Protein AF-A0A7C2VDH2-F1 (afdb_monomer_lite)

Structure (mmCIF, N/CA/C/O backbone):
data_AF-A0A7C2VDH2-F1
#
_entry.id   AF-A0A7C2VDH2-F1
#
loop_
_atom_site.group_PDB
_atom_site.id
_atom_site.type_symbol
_atom_site.label_atom_id
_atom_site.label_alt_id
_atom_site.label_comp_id
_atom_site.label_asym_id
_atom_site.label_entity_id
_atom_site.label_seq_id
_atom_site.pdbx_PDB_ins_code
_atom_site.Cartn_x
_atom_site.Cartn_y
_atom_site.Cartn_z
_atom_site.occupancy
_atom_site.B_iso_or_equiv
_atom_site.auth_seq_id
_atom_site.auth_comp_id
_atom_site.auth_asym_id
_atom_site.auth_atom_id
_atom_site.pdbx_PDB_model_num
ATOM 1 N N . MET A 1 1 ? 31.578 -11.186 13.735 1.00 40.81 1 MET A N 1
ATOM 2 C CA . MET A 1 1 ? 31.094 -11.557 12.375 1.00 40.81 1 MET A CA 1
ATOM 3 C C . MET A 1 1 ? 29.654 -11.123 12.016 1.00 40.81 1 MET A C 1
ATOM 5 O O . MET A 1 1 ? 29.233 -11.381 10.894 1.00 40.81 1 MET A O 1
ATOM 9 N N . LYS A 1 2 ? 28.885 -10.433 12.883 1.00 37.22 2 LYS A N 1
ATOM 10 C CA . LYS A 1 2 ? 27.532 -9.929 12.535 1.00 37.22 2 LYS A CA 1
ATOM 11 C C . LYS A 1 2 ? 27.535 -8.576 11.788 1.00 37.22 2 LYS A C 1
ATOM 13 O O . LYS A 1 2 ? 26.629 -8.338 11.002 1.00 37.22 2 LYS A O 1
ATOM 18 N N . GLY A 1 3 ? 28.571 -7.743 11.950 1.00 25.66 3 GLY A N 1
ATOM 19 C CA . GLY A 1 3 ? 28.670 -6.417 11.308 1.00 25.66 3 GLY A CA 1
ATOM 20 C C . GLY A 1 3 ? 28.946 -6.435 9.796 1.00 25.66 3 GLY A C 1
ATOM 21 O O . GLY A 1 3 ? 28.353 -5.658 9.054 1.00 25.66 3 GLY A O 1
ATOM 22 N N . ALA A 1 4 ? 29.755 -7.382 9.308 1.00 29.22 4 ALA A N 1
ATOM 23 C CA . ALA A 1 4 ? 30.114 -7.474 7.887 1.00 29.22 4 ALA A CA 1
ATOM 24 C C . ALA A 1 4 ? 28.916 -7.827 6.980 1.00 29.22 4 ALA A C 1
ATOM 26 O O . ALA A 1 4 ? 28.795 -7.318 5.869 1.00 29.22 4 ALA A O 1
ATOM 27 N N . ARG A 1 5 ? 27.966 -8.640 7.471 1.00 34.81 5 ARG A N 1
ATOM 28 C CA . ARG A 1 5 ? 26.739 -8.976 6.722 1.00 34.81 5 ARG A CA 1
ATOM 29 C C . ARG A 1 5 ? 25.775 -7.791 6.610 1.00 34.81 5 ARG A C 1
ATOM 31 O O . ARG A 1 5 ? 25.019 -7.728 5.644 1.00 34.81 5 ARG A O 1
ATOM 38 N N . THR A 1 6 ? 25.797 -6.859 7.561 1.00 34.84 6 THR A N 1
ATOM 39 C CA . THR A 1 6 ? 24.963 -5.646 7.539 1.00 34.84 6 THR A CA 1
ATOM 40 C C . THR A 1 6 ? 25.520 -4.610 6.560 1.00 34.84 6 THR A C 1
ATOM 42 O O . THR A 1 6 ? 24.760 -4.057 5.771 1.00 34.84 6 THR A O 1
ATOM 45 N N . LEU A 1 7 ? 26.844 -4.438 6.514 1.00 28.61 7 LEU A N 1
ATOM 46 C CA . LEU A 1 7 ? 27.528 -3.561 5.552 1.00 28.61 7 LEU A CA 1
ATOM 47 C C . LEU A 1 7 ? 27.356 -4.025 4.098 1.00 28.61 7 LEU A C 1
ATOM 49 O O . LEU A 1 7 ? 27.021 -3.222 3.231 1.00 28.61 7 LEU A O 1
ATOM 53 N N . ILE A 1 8 ? 27.459 -5.333 3.836 1.00 38.06 8 ILE A N 1
ATOM 54 C CA . ILE A 1 8 ? 27.172 -5.900 2.506 1.00 38.06 8 ILE A CA 1
ATOM 55 C C . ILE A 1 8 ? 25.693 -5.699 2.134 1.00 38.06 8 ILE A C 1
ATOM 57 O O . ILE A 1 8 ? 25.366 -5.486 0.967 1.00 38.06 8 ILE A O 1
ATOM 61 N N . ARG A 1 9 ? 24.777 -5.726 3.114 1.00 41.66 9 ARG A N 1
ATOM 62 C CA . ARG A 1 9 ? 23.346 -5.506 2.866 1.00 41.66 9 ARG A CA 1
ATOM 63 C C . ARG A 1 9 ? 23.028 -4.087 2.412 1.00 41.66 9 ARG A C 1
ATOM 65 O O . ARG A 1 9 ? 22.253 -3.940 1.468 1.00 41.66 9 ARG A O 1
ATOM 72 N N . ILE A 1 10 ? 23.669 -3.108 3.042 1.00 39.84 10 ILE A N 1
ATOM 73 C CA . ILE A 1 10 ? 23.561 -1.681 2.722 1.00 39.84 10 ILE A CA 1
ATOM 74 C C . ILE A 1 10 ? 24.237 -1.387 1.373 1.00 39.84 10 ILE A C 1
ATOM 76 O O . ILE A 1 10 ? 23.631 -0.758 0.512 1.00 39.84 10 ILE A O 1
ATOM 80 N N . GLY A 1 11 ? 25.426 -1.946 1.121 1.00 30.02 11 GLY A N 1
ATOM 81 C CA . GLY A 1 11 ? 26.150 -1.754 -0.142 1.00 30.02 11 GLY A CA 1
ATOM 82 C C . GLY A 1 11 ? 25.390 -2.252 -1.377 1.00 30.02 11 GLY A C 1
ATOM 83 O O . GLY A 1 11 ? 25.312 -1.546 -2.377 1.00 30.02 11 GLY A O 1
ATOM 84 N N . THR A 1 12 ? 24.748 -3.429 -1.319 1.00 45.88 12 THR A N 1
ATOM 85 C CA . THR A 1 12 ? 23.948 -3.912 -2.467 1.00 45.88 12 THR A CA 1
ATOM 86 C C . THR A 1 12 ? 22.695 -3.062 -2.695 1.00 45.88 12 THR A C 1
ATOM 88 O O . THR A 1 12 ? 22.267 -2.896 -3.829 1.00 45.88 12 THR A O 1
ATOM 91 N N . PHE A 1 13 ? 22.097 -2.527 -1.629 1.00 45.44 13 PHE A N 1
ATOM 92 C CA . PHE A 1 13 ? 20.911 -1.672 -1.707 1.00 45.44 13 PHE A CA 1
ATOM 93 C C . PHE A 1 13 ? 21.232 -0.319 -2.359 1.00 45.44 13 PHE A C 1
ATOM 95 O O . PHE A 1 13 ? 20.495 0.134 -3.234 1.00 45.44 13 PHE A O 1
ATOM 102 N N . ILE A 1 14 ? 22.395 0.252 -2.025 1.00 46.19 14 ILE A N 1
ATOM 103 C CA . ILE A 1 14 ? 22.941 1.460 -2.656 1.00 46.19 14 ILE A CA 1
ATOM 104 C C . ILE A 1 14 ? 23.141 1.244 -4.162 1.00 46.19 14 ILE A C 1
ATOM 106 O O . ILE A 1 14 ? 22.742 2.091 -4.951 1.00 46.19 14 ILE A O 1
ATOM 110 N N . VAL A 1 15 ? 23.663 0.089 -4.588 1.00 45.59 15 VAL A N 1
ATOM 111 C CA . VAL A 1 15 ? 23.858 -0.215 -6.020 1.00 45.59 15 VAL A CA 1
ATOM 112 C C . VAL A 1 15 ? 22.532 -0.306 -6.784 1.00 45.59 15 VAL A C 1
ATOM 114 O O . VAL A 1 15 ? 22.445 0.178 -7.909 1.00 45.59 15 VAL A O 1
ATOM 117 N N . VAL A 1 16 ? 21.479 -0.872 -6.186 1.00 51.34 16 VAL A N 1
ATOM 118 C CA . VAL A 1 16 ? 20.154 -0.955 -6.832 1.00 51.34 16 VAL A CA 1
ATOM 119 C C . VAL A 1 16 ? 19.516 0.423 -6.957 1.00 51.34 16 VAL A C 1
ATOM 121 O O . VAL A 1 16 ? 19.015 0.770 -8.024 1.00 51.34 16 VAL A O 1
ATOM 124 N N . ILE A 1 17 ? 19.582 1.234 -5.901 1.00 50.16 17 ILE A N 1
ATOM 125 C CA . ILE A 1 17 ? 19.050 2.599 -5.915 1.00 50.16 17 ILE A CA 1
ATOM 126 C C . ILE A 1 17 ? 19.824 3.467 -6.909 1.00 50.16 17 ILE A C 1
ATOM 128 O O . ILE A 1 17 ? 19.206 4.138 -7.729 1.00 50.16 17 ILE A O 1
ATOM 132 N N . LEU A 1 18 ? 21.157 3.410 -6.908 1.00 44.38 18 LEU A N 1
ATOM 133 C CA . LEU A 1 18 ? 21.987 4.151 -7.859 1.00 44.38 18 LEU A CA 1
ATOM 134 C C . LEU A 1 18 ? 21.793 3.668 -9.299 1.00 44.38 18 LEU A C 1
ATOM 136 O O . LEU A 1 18 ? 21.784 4.493 -10.209 1.00 44.38 18 LEU A O 1
ATOM 140 N N . GLY A 1 19 ? 21.580 2.369 -9.519 1.00 48.38 19 GLY A N 1
ATOM 141 C CA . GLY A 1 19 ? 21.267 1.811 -10.836 1.00 48.38 19 GLY A CA 1
ATOM 142 C C . GLY A 1 19 ? 19.916 2.292 -11.367 1.00 48.38 19 GLY A C 1
ATOM 143 O O . GLY A 1 19 ? 19.814 2.693 -12.524 1.00 48.38 19 GLY A O 1
ATOM 144 N N . VAL A 1 20 ? 18.894 2.341 -10.509 1.00 52.81 20 VAL A N 1
ATOM 145 C CA . VAL A 1 20 ? 17.569 2.878 -10.856 1.00 52.81 20 VAL A CA 1
ATOM 146 C C . VAL A 1 20 ? 17.626 4.396 -11.064 1.00 52.81 20 VAL A C 1
ATOM 148 O O . VAL A 1 20 ? 17.042 4.893 -12.021 1.00 52.81 20 VAL A O 1
ATOM 151 N N . ILE A 1 21 ? 18.375 5.140 -10.244 1.00 53.84 21 ILE A N 1
ATOM 152 C CA . ILE A 1 21 ? 18.578 6.591 -10.410 1.00 53.84 21 ILE A CA 1
ATOM 153 C C . ILE A 1 21 ? 19.336 6.896 -11.705 1.00 53.84 21 ILE A C 1
ATOM 155 O O . ILE A 1 21 ? 18.939 7.799 -12.436 1.00 53.84 21 ILE A O 1
ATOM 159 N N . SER A 1 22 ? 20.378 6.126 -12.021 1.00 50.66 22 SER A N 1
ATOM 160 C CA . SER A 1 22 ? 21.142 6.279 -13.264 1.00 50.66 22 SER A CA 1
ATOM 161 C C . SER A 1 22 ? 20.275 5.959 -14.480 1.00 50.66 22 SER A C 1
ATOM 163 O O . SER A 1 22 ? 20.288 6.710 -15.450 1.00 50.66 22 SER A O 1
ATOM 165 N N . LEU A 1 23 ? 19.440 4.916 -14.403 1.00 50.31 23 LEU A N 1
ATOM 166 C CA . LEU A 1 23 ? 18.460 4.591 -15.440 1.00 50.31 23 LEU A CA 1
ATOM 167 C C . LEU A 1 23 ? 17.416 5.709 -15.609 1.00 50.31 23 LEU A C 1
ATOM 169 O O . LEU A 1 23 ? 17.101 6.082 -16.736 1.00 50.31 23 LEU A O 1
ATOM 173 N N . ILE A 1 24 ? 16.900 6.280 -14.516 1.00 52.81 24 ILE A N 1
ATOM 174 C CA . ILE A 1 24 ? 15.928 7.385 -14.556 1.00 52.81 24 ILE A CA 1
ATOM 175 C C . ILE A 1 24 ? 16.559 8.652 -15.145 1.00 52.81 24 ILE A C 1
ATOM 177 O O . ILE A 1 24 ? 15.976 9.242 -16.055 1.00 52.81 24 ILE A O 1
ATOM 181 N N . GLY A 1 25 ? 17.742 9.056 -14.672 1.00 46.97 25 GLY A N 1
ATOM 182 C CA . GLY A 1 25 ? 18.451 10.240 -15.169 1.00 46.97 25 GLY A CA 1
ATOM 183 C C . GLY A 1 25 ? 18.818 10.114 -16.648 1.00 46.97 25 GLY A C 1
ATOM 184 O O . GLY A 1 25 ? 18.659 11.051 -17.428 1.00 46.97 25 GLY A O 1
ATOM 185 N N . TRP A 1 26 ? 19.199 8.914 -17.073 1.00 52.69 26 TRP A N 1
ATOM 186 C CA . TRP A 1 26 ? 19.561 8.648 -18.456 1.00 52.69 26 TRP A CA 1
ATOM 187 C C . TRP A 1 26 ? 18.338 8.541 -19.391 1.00 52.69 26 TRP A C 1
ATOM 189 O O . TRP A 1 26 ? 18.346 9.084 -20.498 1.00 52.69 26 TRP A O 1
ATOM 199 N N . LEU A 1 27 ? 17.220 7.964 -18.930 1.00 51.75 27 LEU A N 1
ATOM 200 C CA . LEU A 1 27 ? 15.943 8.003 -19.659 1.00 51.75 27 LEU A CA 1
ATOM 201 C C . LEU A 1 27 ? 15.375 9.430 -19.768 1.00 51.75 27 LEU A C 1
ATOM 203 O O . LEU A 1 27 ? 14.724 9.748 -20.766 1.00 51.75 27 LEU A O 1
ATOM 207 N N . GLN A 1 28 ? 15.618 10.296 -18.776 1.00 51.62 28 GLN A N 1
ATOM 208 C CA . GLN A 1 28 ? 15.295 11.727 -18.856 1.00 51.62 28 GLN A CA 1
ATOM 209 C C . GLN A 1 28 ? 16.125 12.428 -19.940 1.00 51.62 28 GLN A C 1
ATOM 211 O O . GLN A 1 28 ? 15.572 13.203 -20.719 1.00 51.62 28 GLN A O 1
ATOM 216 N N . GLN A 1 29 ? 17.413 12.101 -20.050 1.00 48.41 29 GLN A N 1
ATOM 217 C CA . GLN A 1 29 ? 18.312 12.658 -21.062 1.00 48.41 29 GLN A CA 1
ATOM 218 C C . GLN A 1 29 ? 17.965 12.187 -22.488 1.00 48.41 29 GLN A C 1
ATOM 220 O O . GLN A 1 29 ? 17.967 12.991 -23.419 1.00 48.41 29 GLN A O 1
ATOM 225 N N . MET A 1 30 ? 17.560 10.925 -22.671 1.00 47.00 30 MET A N 1
ATOM 226 C CA . MET A 1 30 ? 17.076 10.430 -23.972 1.00 47.00 30 MET A CA 1
ATOM 227 C C . MET A 1 30 ? 15.716 11.010 -24.377 1.00 47.00 30 MET A C 1
ATOM 229 O O . MET A 1 30 ? 15.491 11.284 -25.557 1.00 47.00 30 MET A O 1
ATOM 233 N N . ALA A 1 31 ? 14.810 11.232 -23.420 1.00 47.59 31 ALA A N 1
ATOM 234 C CA . ALA A 1 31 ? 13.555 11.934 -23.688 1.00 47.59 31 ALA A CA 1
ATOM 235 C C . ALA A 1 31 ? 13.794 13.400 -24.090 1.00 47.59 31 ALA A C 1
ATOM 237 O O . ALA A 1 31 ? 13.050 13.936 -24.908 1.00 47.59 31 ALA A O 1
ATOM 238 N N . TRP A 1 32 ? 14.852 14.022 -23.558 1.00 40.91 32 TRP A N 1
ATOM 239 C CA . TRP A 1 32 ? 15.271 15.377 -23.913 1.00 40.91 32 TRP A CA 1
ATOM 240 C C . TRP A 1 32 ? 15.849 15.461 -25.336 1.00 40.91 32 TRP A C 1
ATOM 242 O O . TRP A 1 32 ? 15.557 16.412 -26.053 1.00 40.91 32 TRP A O 1
ATOM 252 N N . GLN A 1 33 ? 16.573 14.435 -25.798 1.00 47.31 33 GLN A N 1
ATOM 253 C CA . GLN A 1 33 ? 17.109 14.397 -27.168 1.00 47.31 33 GLN A CA 1
ATOM 254 C C . GLN A 1 33 ? 16.082 14.062 -28.262 1.00 47.31 33 GLN A C 1
ATOM 256 O O . GLN A 1 33 ? 16.321 14.365 -29.428 1.00 47.31 33 GLN A O 1
ATOM 261 N N . LYS A 1 34 ? 14.941 13.447 -27.921 1.00 45.53 34 LYS A N 1
ATOM 262 C CA . LYS A 1 34 ? 13.912 13.035 -28.899 1.00 45.53 34 LYS A CA 1
ATOM 263 C C . LYS A 1 34 ? 12.696 13.966 -28.999 1.00 45.53 34 LYS A C 1
ATOM 265 O O . LYS A 1 34 ? 11.797 13.668 -29.778 1.00 45.53 34 LYS A O 1
ATOM 270 N N . GLY A 1 35 ? 12.632 15.064 -28.243 1.00 41.12 35 GLY A N 1
ATOM 271 C CA . GLY A 1 35 ? 11.426 15.894 -28.179 1.00 41.12 35 GLY A CA 1
ATOM 272 C C . GLY A 1 35 ? 11.690 17.387 -28.034 1.00 41.12 35 GLY A C 1
ATOM 273 O O . GLY A 1 35 ? 11.510 17.934 -26.950 1.00 41.12 35 GLY A O 1
ATOM 274 N N . GLN A 1 36 ? 12.010 18.072 -29.137 1.00 51.91 36 GLN A N 1
ATOM 275 C CA . GLN A 1 36 ? 11.536 19.449 -29.290 1.00 51.91 36 GLN A CA 1
ATOM 276 C C . GLN A 1 36 ? 10.064 19.378 -29.700 1.00 51.91 36 GLN A C 1
ATOM 278 O O . GLN A 1 36 ? 9.724 19.043 -30.829 1.00 51.91 36 GLN A O 1
ATOM 283 N N . GLY A 1 37 ? 9.193 19.602 -28.723 1.00 41.09 37 GLY A N 1
ATOM 284 C CA . GLY A 1 37 ? 7.746 19.530 -28.877 1.00 41.09 37 GLY A CA 1
ATOM 285 C C . GLY A 1 37 ? 7.080 19.775 -27.533 1.00 41.09 37 GLY A C 1
ATOM 286 O O . GLY A 1 37 ? 6.724 18.833 -26.835 1.00 41.09 37 GLY A O 1
ATOM 287 N N . THR A 1 38 ? 7.011 21.056 -27.159 1.00 46.12 38 THR A N 1
ATOM 288 C CA . THR A 1 38 ? 6.169 21.632 -26.094 1.00 46.12 38 THR A CA 1
ATOM 289 C C . THR A 1 38 ? 6.158 20.897 -24.748 1.00 46.12 38 THR A C 1
ATOM 291 O O . THR A 1 38 ? 5.310 20.047 -24.484 1.00 46.12 38 THR A O 1
ATOM 294 N N . ARG A 1 39 ? 7.027 21.322 -23.823 1.00 36.69 39 ARG A N 1
ATOM 295 C CA . ARG A 1 39 ? 6.772 21.173 -22.384 1.00 36.69 39 ARG A CA 1
ATOM 296 C C . ARG A 1 39 ? 6.632 22.550 -21.754 1.00 36.69 39 ARG A C 1
ATOM 298 O O . ARG A 1 39 ? 7.611 23.270 -21.581 1.00 36.69 39 ARG A O 1
ATOM 305 N N . THR A 1 40 ? 5.401 22.882 -21.379 1.00 34.28 40 THR A N 1
ATOM 306 C CA . THR A 1 40 ? 5.129 23.803 -20.281 1.00 34.28 40 THR A CA 1
ATOM 307 C C . THR A 1 40 ? 5.934 23.333 -19.070 1.00 34.28 40 THR A C 1
ATOM 309 O O . THR A 1 40 ? 5.745 22.239 -18.538 1.00 34.28 40 THR A O 1
ATOM 312 N N . HIS A 1 41 ? 6.907 24.144 -18.665 1.00 35.44 41 HIS A N 1
ATOM 313 C CA . HIS A 1 41 ? 7.615 23.964 -17.409 1.00 35.44 41 HIS A CA 1
ATOM 314 C C . HIS A 1 41 ? 6.637 24.221 -16.260 1.00 35.44 41 HIS A C 1
ATOM 316 O O . HIS A 1 41 ? 6.507 25.351 -15.793 1.00 35.44 41 HIS A O 1
ATOM 322 N N . ILE A 1 42 ? 5.967 23.181 -15.767 1.00 37.91 42 ILE A N 1
ATOM 323 C CA . ILE A 1 42 ? 5.290 23.269 -14.473 1.00 37.91 42 ILE A CA 1
ATOM 324 C C . ILE A 1 42 ? 6.379 23.163 -13.401 1.00 37.91 42 ILE A C 1
ATOM 326 O O . ILE A 1 42 ? 6.810 22.082 -12.995 1.00 37.91 42 ILE A O 1
ATOM 330 N N . LYS A 1 43 ? 6.896 24.327 -12.989 1.00 32.59 43 LYS A N 1
ATOM 331 C CA . LYS A 1 43 ? 7.777 24.472 -11.826 1.00 32.59 43 LYS A CA 1
ATOM 332 C C . LYS A 1 43 ? 6.969 24.175 -10.562 1.00 32.59 43 LYS A C 1
ATOM 334 O O . LYS A 1 43 ? 6.488 25.087 -9.897 1.00 32.59 43 LYS A O 1
ATOM 339 N N . HIS A 1 44 ? 6.881 22.911 -10.169 1.00 39.06 44 HIS A N 1
ATOM 340 C CA . HIS A 1 44 ? 6.603 22.613 -8.771 1.00 39.06 44 HIS A CA 1
ATOM 341 C C . HIS A 1 44 ? 7.868 22.881 -7.959 1.00 39.06 44 HIS A C 1
ATOM 343 O O . HIS A 1 44 ? 8.893 22.225 -8.152 1.00 39.06 44 HIS A O 1
ATOM 349 N N . LYS A 1 45 ? 7.785 23.797 -6.990 1.00 35.09 45 LYS A N 1
ATOM 350 C CA . LYS A 1 45 ? 8.681 23.777 -5.828 1.00 35.09 45 LYS A CA 1
ATOM 351 C C . LYS A 1 45 ? 8.349 22.519 -5.009 1.00 35.09 45 LYS A C 1
ATOM 353 O O . LYS A 1 45 ? 7.681 22.605 -3.983 1.00 35.09 45 LYS A O 1
ATOM 358 N N . LYS A 1 46 ? 8.760 21.332 -5.478 1.00 44.53 46 LYS A N 1
ATOM 359 C CA . LYS A 1 46 ? 8.793 20.131 -4.629 1.00 44.53 46 LYS A CA 1
ATOM 360 C C . LYS A 1 46 ? 9.699 20.485 -3.447 1.00 44.53 46 LYS A C 1
ATOM 362 O O . LYS A 1 46 ? 10.840 20.889 -3.673 1.00 44.53 46 LYS A O 1
ATOM 367 N N . LYS A 1 47 ? 9.209 20.368 -2.205 1.00 45.34 47 LYS A N 1
ATOM 368 C CA . LYS A 1 47 ? 10.108 20.371 -1.041 1.00 45.34 47 LYS A CA 1
ATOM 369 C C . LYS A 1 47 ? 11.198 19.325 -1.321 1.00 45.34 47 LYS A C 1
ATOM 371 O O . LYS A 1 47 ? 10.842 18.219 -1.744 1.00 45.34 47 LYS A O 1
ATOM 376 N N . PRO A 1 48 ? 12.490 19.659 -1.183 1.00 45.50 48 PRO A N 1
ATOM 377 C CA . PRO A 1 48 ? 13.545 18.682 -1.387 1.00 45.50 48 PRO A CA 1
ATOM 378 C C . PRO A 1 48 ? 13.340 17.561 -0.369 1.00 45.50 48 PRO A C 1
ATOM 380 O O . PRO A 1 48 ? 13.432 17.787 0.830 1.00 45.50 48 PRO A O 1
ATOM 383 N N . ILE A 1 49 ? 13.002 16.369 -0.857 1.00 53.38 49 ILE A N 1
ATOM 384 C CA . ILE A 1 49 ? 13.040 15.160 -0.037 1.00 53.38 49 ILE A CA 1
ATOM 385 C C . ILE A 1 49 ? 14.518 14.838 0.121 1.00 53.38 49 ILE A C 1
ATOM 387 O O . ILE A 1 49 ? 15.190 14.551 -0.879 1.00 53.38 49 ILE A O 1
ATOM 391 N N . PHE A 1 50 ? 15.025 14.927 1.344 1.00 58.31 50 PHE A N 1
ATOM 392 C CA . PHE A 1 50 ? 16.436 14.680 1.607 1.00 58.31 50 PHE A CA 1
ATOM 393 C C . PHE A 1 50 ? 16.760 13.202 1.327 1.00 58.31 50 PHE A C 1
ATOM 395 O O . PHE A 1 50 ? 15.913 12.336 1.570 1.00 58.31 50 PHE A O 1
ATOM 402 N N . PRO A 1 51 ? 17.963 12.869 0.820 1.00 62.50 51 PRO A N 1
ATOM 403 C CA . PRO A 1 51 ? 18.360 11.480 0.563 1.00 62.50 51 PRO A CA 1
ATOM 404 C C . PRO A 1 51 ? 18.095 10.544 1.755 1.00 62.50 51 PRO A C 1
ATOM 406 O O . PRO A 1 51 ? 17.596 9.437 1.573 1.00 62.50 51 PRO A O 1
ATOM 409 N N . GLN A 1 52 ? 18.296 11.053 2.972 1.00 76.00 52 GLN A N 1
ATOM 410 C CA . GLN A 1 52 ? 18.049 10.358 4.237 1.00 76.00 52 GLN A CA 1
ATOM 411 C C . GLN A 1 52 ? 16.568 9.978 4.432 1.00 76.00 52 GLN A C 1
ATOM 413 O O . GLN A 1 52 ? 16.267 8.853 4.823 1.00 76.00 52 GLN A O 1
ATOM 418 N N . GLU A 1 53 ? 15.618 10.856 4.089 1.00 84.12 53 GLU A N 1
ATOM 419 C CA . GLU A 1 53 ? 14.181 10.547 4.185 1.00 84.12 53 GLU A CA 1
ATOM 420 C C . GLU A 1 53 ? 13.784 9.422 3.224 1.00 84.12 53 GLU A C 1
ATOM 422 O O . GLU A 1 53 ? 12.990 8.548 3.576 1.00 84.12 53 GLU A O 1
ATOM 427 N N . ARG A 1 54 ? 14.351 9.412 2.009 1.00 82.25 54 ARG A N 1
ATOM 428 C CA . ARG A 1 54 ? 14.078 8.359 1.016 1.00 82.25 54 ARG A CA 1
ATOM 429 C C . ARG A 1 54 ? 14.581 7.004 1.486 1.00 82.25 54 ARG A C 1
ATOM 431 O O . ARG A 1 54 ? 13.877 6.010 1.320 1.00 82.25 54 ARG A O 1
ATOM 438 N N . GLU A 1 55 ? 15.771 6.969 2.075 1.00 85.25 55 GLU A N 1
ATOM 439 C CA . GLU A 1 55 ? 16.352 5.752 2.643 1.00 85.25 55 GLU A CA 1
ATOM 440 C C . GLU A 1 55 ? 15.485 5.199 3.775 1.00 85.25 55 GLU A C 1
ATOM 442 O O . GLU A 1 55 ? 15.178 4.004 3.791 1.00 85.25 55 GLU A O 1
ATOM 447 N N . VAL A 1 56 ? 15.016 6.071 4.670 1.00 90.94 56 VAL A N 1
ATOM 448 C CA . VAL A 1 56 ? 14.108 5.688 5.755 1.00 90.94 56 VAL A CA 1
ATOM 449 C C . VAL A 1 56 ? 12.786 5.157 5.201 1.00 90.94 56 VAL A C 1
ATOM 451 O O . VAL A 1 56 ? 12.360 4.066 5.576 1.00 90.94 56 VAL A O 1
ATOM 454 N N . ILE A 1 57 ? 12.147 5.864 4.267 1.00 91.38 57 ILE A N 1
ATOM 455 C CA . ILE A 1 57 ? 10.889 5.420 3.644 1.00 91.38 57 ILE A CA 1
ATOM 456 C C . ILE A 1 57 ? 11.062 4.051 2.980 1.00 91.38 57 ILE A C 1
ATOM 458 O O . ILE A 1 57 ? 10.225 3.164 3.162 1.00 91.38 57 ILE A O 1
ATOM 462 N N . ALA A 1 58 ? 12.154 3.849 2.242 1.00 88.38 58 ALA A N 1
ATOM 463 C CA . ALA A 1 58 ? 12.427 2.579 1.585 1.00 88.38 58 ALA A CA 1
ATOM 464 C C . ALA A 1 58 ? 12.651 1.443 2.600 1.00 88.38 58 ALA A C 1
ATOM 466 O O . ALA A 1 58 ? 12.122 0.345 2.417 1.00 88.38 58 ALA A O 1
ATOM 467 N N . LEU A 1 59 ? 13.346 1.718 3.709 1.00 91.25 59 LEU A N 1
ATOM 468 C CA . LEU A 1 59 ? 13.521 0.770 4.808 1.00 91.25 59 LEU A CA 1
ATOM 469 C C . LEU A 1 59 ? 12.183 0.372 5.446 1.00 91.25 59 LEU A C 1
ATOM 471 O O . LEU A 1 59 ? 11.936 -0.813 5.673 1.00 91.25 59 LEU A O 1
ATOM 475 N N . LEU A 1 60 ? 11.314 1.345 5.730 1.00 94.75 60 LEU A N 1
ATOM 476 C CA . LEU A 1 60 ? 9.994 1.095 6.315 1.00 94.75 60 LEU A CA 1
ATOM 477 C C . LEU A 1 60 ? 9.134 0.226 5.386 1.00 94.75 60 LEU A C 1
ATOM 479 O O . LEU A 1 60 ? 8.515 -0.739 5.843 1.00 94.75 60 LEU A O 1
ATOM 483 N N . ARG A 1 61 ? 9.149 0.515 4.078 1.00 92.69 61 ARG A N 1
ATOM 484 C CA . ARG A 1 61 ? 8.458 -0.296 3.061 1.00 92.69 61 ARG A CA 1
ATOM 485 C C . ARG A 1 61 ? 9.000 -1.717 2.999 1.00 92.69 61 ARG A C 1
ATOM 487 O O . ARG A 1 61 ? 8.212 -2.655 2.957 1.00 92.69 61 ARG A O 1
ATOM 494 N N . GLU A 1 62 ? 10.320 -1.895 3.033 1.00 91.25 62 GLU A N 1
ATOM 495 C CA . GLU A 1 62 ? 10.939 -3.224 3.030 1.00 91.25 62 GLU A CA 1
ATOM 496 C C . GLU A 1 62 ? 10.458 -4.068 4.219 1.00 91.25 62 GLU A C 1
ATOM 498 O O . GLU A 1 62 ? 10.085 -5.230 4.039 1.00 91.25 62 GLU A O 1
ATOM 503 N N . ILE A 1 63 ? 10.436 -3.484 5.424 1.00 92.75 63 ILE A N 1
ATOM 504 C CA . ILE A 1 63 ? 9.967 -4.158 6.644 1.00 92.75 63 ILE A CA 1
ATOM 505 C C . ILE A 1 63 ? 8.513 -4.614 6.473 1.00 92.75 63 ILE A C 1
ATOM 507 O O . ILE A 1 63 ? 8.205 -5.782 6.725 1.00 92.75 63 ILE A O 1
ATOM 511 N N . ALA A 1 64 ? 7.631 -3.720 6.013 1.00 93.31 64 ALA A N 1
ATOM 512 C CA . ALA A 1 64 ? 6.216 -4.023 5.813 1.00 93.31 64 ALA A CA 1
ATOM 513 C C . ALA A 1 64 ? 5.983 -5.066 4.708 1.00 93.31 64 ALA A C 1
ATOM 515 O O . ALA A 1 64 ? 5.226 -6.017 4.908 1.00 93.31 64 ALA A O 1
ATOM 516 N N . ASN A 1 65 ? 6.671 -4.945 3.570 1.00 90.56 65 ASN A N 1
ATOM 517 C CA . ASN A 1 65 ? 6.549 -5.875 2.443 1.00 90.56 65 ASN A CA 1
ATOM 518 C C . ASN A 1 65 ? 7.007 -7.291 2.816 1.00 90.56 65 ASN A C 1
ATOM 520 O O . ASN A 1 65 ? 6.412 -8.268 2.365 1.00 90.56 65 ASN A O 1
ATOM 524 N N . LYS A 1 66 ? 8.027 -7.411 3.675 1.00 90.69 66 LYS A N 1
ATOM 525 C CA . LYS A 1 66 ? 8.501 -8.697 4.212 1.00 90.69 66 LYS A CA 1
ATOM 526 C C . LYS A 1 66 ? 7.714 -9.193 5.422 1.00 90.69 66 LYS A C 1
ATOM 528 O O . LYS A 1 66 ? 8.003 -10.285 5.903 1.00 90.69 66 LYS A O 1
ATOM 533 N N . GLN A 1 67 ? 6.757 -8.407 5.921 1.00 92.69 67 GLN A N 1
ATOM 534 C CA . GLN A 1 67 ? 6.011 -8.698 7.147 1.00 92.69 67 GLN A CA 1
ATOM 535 C C . GLN A 1 67 ? 6.943 -8.975 8.347 1.00 92.69 67 GLN A C 1
ATOM 537 O O . GLN A 1 67 ? 6.675 -9.846 9.176 1.00 92.69 67 GLN A O 1
ATOM 542 N N . ASP A 1 68 ? 8.062 -8.246 8.446 1.00 93.44 68 ASP A N 1
ATOM 543 C CA . ASP A 1 68 ? 9.079 -8.463 9.484 1.00 93.44 68 ASP A CA 1
ATOM 544 C C . ASP A 1 68 ? 8.639 -7.866 10.831 1.00 93.44 68 ASP A C 1
ATOM 546 O O . ASP A 1 68 ? 9.072 -6.791 11.257 1.00 93.44 68 ASP A O 1
ATOM 550 N N . ARG A 1 69 ? 7.760 -8.601 11.523 1.00 92.81 69 ARG A N 1
ATOM 551 C CA . ARG A 1 69 ? 7.177 -8.198 12.813 1.00 92.81 69 ARG A CA 1
ATOM 552 C C . ARG A 1 69 ? 8.215 -7.975 13.916 1.00 92.81 69 ARG A C 1
ATOM 554 O O . ARG A 1 69 ? 7.963 -7.205 14.837 1.00 92.81 69 ARG A O 1
ATOM 561 N N . LYS A 1 70 ? 9.414 -8.562 13.808 1.00 92.50 70 LYS A N 1
ATOM 562 C CA . LYS A 1 70 ? 10.506 -8.349 14.780 1.00 92.50 70 LYS A CA 1
ATOM 563 C C . LYS A 1 70 ? 11.027 -6.911 14.757 1.00 92.50 70 LYS A C 1
ATOM 565 O O . LYS A 1 70 ? 11.675 -6.478 15.705 1.00 92.50 70 LYS A O 1
ATOM 570 N N . ARG A 1 71 ? 10.750 -6.168 13.682 1.00 93.56 71 ARG A N 1
ATOM 571 C CA . ARG A 1 71 ? 11.171 -4.776 13.496 1.00 93.56 71 ARG A CA 1
ATOM 572 C C . ARG A 1 71 ? 10.038 -3.770 13.703 1.00 93.56 71 ARG A C 1
ATOM 574 O O . ARG A 1 71 ? 10.243 -2.595 13.416 1.00 93.56 71 ARG A O 1
ATOM 581 N N . VAL A 1 72 ? 8.889 -4.175 14.256 1.00 93.94 72 VAL A N 1
ATOM 582 C CA . VAL A 1 72 ? 7.785 -3.249 14.588 1.00 93.94 72 VAL A CA 1
ATOM 583 C C . VAL A 1 72 ? 8.262 -2.117 15.499 1.00 93.94 72 VAL A C 1
ATOM 585 O O . VAL A 1 72 ? 7.983 -0.961 15.205 1.00 93.94 72 VAL A O 1
ATOM 588 N N . GLY A 1 73 ? 9.077 -2.406 16.520 1.00 92.38 73 GLY A N 1
ATOM 589 C CA . GLY A 1 73 ? 9.637 -1.366 17.395 1.00 92.38 73 GLY A CA 1
ATOM 590 C C . GLY A 1 73 ? 10.522 -0.347 16.664 1.00 92.38 73 GLY A C 1
ATOM 591 O O . GLY A 1 73 ? 10.604 0.806 17.072 1.00 92.38 73 GLY A O 1
ATOM 592 N N . LEU A 1 74 ? 11.157 -0.729 15.548 1.00 93.25 74 LEU A N 1
ATOM 593 C CA . LEU A 1 74 ? 11.881 0.223 14.701 1.00 93.25 74 LEU A CA 1
ATOM 594 C C . LEU A 1 74 ? 10.911 1.119 13.925 1.00 93.25 74 LEU A C 1
ATOM 596 O O . LEU A 1 74 ? 11.141 2.321 13.853 1.00 93.25 74 LEU A O 1
ATOM 600 N N . VAL A 1 75 ? 9.842 0.558 13.355 1.00 95.69 75 VAL A N 1
ATOM 601 C CA . VAL A 1 75 ? 8.811 1.335 12.643 1.00 95.69 75 VAL A CA 1
ATOM 602 C C . VAL A 1 75 ? 8.112 2.302 13.602 1.00 95.69 75 VAL A C 1
ATOM 604 O O . VAL A 1 75 ? 7.942 3.468 13.262 1.00 95.69 75 VAL A O 1
ATOM 607 N N . LEU A 1 76 ? 7.805 1.853 14.823 1.00 95.00 76 LEU A N 1
ATOM 608 C CA . LEU A 1 76 ? 7.173 2.659 15.867 1.00 95.00 76 LEU A CA 1
ATOM 609 C C . LEU A 1 76 ? 7.979 3.926 16.186 1.00 95.00 76 LEU A C 1
ATOM 611 O O . LEU A 1 76 ? 7.408 5.010 16.231 1.00 95.00 76 LEU A O 1
ATOM 615 N N . LYS A 1 77 ? 9.310 3.820 16.309 1.00 94.38 77 LYS A N 1
ATOM 616 C CA . LYS A 1 77 ? 10.194 4.983 16.529 1.00 94.38 77 LYS A CA 1
ATOM 617 C C . LYS A 1 77 ? 10.077 6.047 15.435 1.00 94.38 77 LYS A C 1
ATOM 619 O O . LYS A 1 77 ? 10.260 7.226 15.706 1.00 94.38 77 LYS A O 1
ATOM 624 N N . HIS A 1 78 ? 9.764 5.649 14.202 1.00 95.75 78 HIS A N 1
ATOM 625 C CA . HIS A 1 78 ? 9.638 6.583 13.082 1.00 95.75 78 HIS A CA 1
ATOM 626 C C . HIS A 1 78 ? 8.294 7.328 13.057 1.00 95.75 78 HIS A C 1
ATOM 628 O O . HIS A 1 78 ? 8.137 8.248 12.257 1.00 95.75 78 HIS A O 1
ATOM 634 N N . LEU A 1 79 ? 7.354 7.004 13.954 1.00 95.50 79 LEU A N 1
ATOM 635 C CA . LEU A 1 79 ? 6.157 7.824 14.179 1.00 95.50 79 LEU A CA 1
ATOM 636 C C . LEU A 1 79 ? 6.480 9.164 14.858 1.00 95.50 79 LEU A C 1
ATOM 638 O O . LEU A 1 79 ? 5.655 10.068 14.805 1.00 95.50 79 LEU A O 1
ATOM 642 N N . ASP A 1 80 ? 7.676 9.309 15.436 1.00 94.06 80 ASP A N 1
ATOM 643 C CA . ASP A 1 80 ? 8.190 10.546 16.046 1.00 94.06 80 ASP A CA 1
ATOM 644 C C . ASP A 1 80 ? 9.239 11.261 15.184 1.00 94.06 80 ASP A C 1
ATOM 646 O O . ASP A 1 80 ? 9.910 12.185 15.636 1.00 94.06 80 ASP A O 1
ATOM 650 N N . HIS A 1 81 ? 9.412 10.832 13.934 1.00 93.94 81 HIS A N 1
ATOM 651 C CA . HIS A 1 81 ? 10.411 11.413 13.044 1.00 93.94 81 HIS A CA 1
ATOM 652 C C . HIS A 1 81 ? 10.099 12.888 12.735 1.00 93.94 81 HIS A C 1
ATOM 654 O O . HIS A 1 81 ? 8.935 13.260 12.625 1.00 93.94 81 HIS A O 1
ATOM 660 N N . GLU A 1 82 ? 11.111 13.733 12.524 1.00 91.06 82 GLU A N 1
ATOM 661 C CA . GLU A 1 82 ? 10.930 15.169 12.229 1.00 91.06 82 GLU A CA 1
ATOM 662 C C . GLU A 1 82 ? 10.148 15.421 10.924 1.00 91.06 82 GLU A C 1
ATOM 664 O O . GLU A 1 82 ? 9.276 16.290 10.845 1.00 91.06 82 GLU A O 1
ATOM 669 N N . SER A 1 83 ? 10.409 14.590 9.914 1.00 91.62 83 SER A N 1
ATOM 670 C CA . SER A 1 83 ? 9.732 14.615 8.617 1.00 91.62 83 SER A CA 1
ATOM 671 C C . SER A 1 83 ? 8.313 14.050 8.672 1.00 91.62 83 SER A C 1
ATOM 673 O O . SER A 1 83 ? 8.103 12.881 9.001 1.00 91.62 83 SER A O 1
ATOM 675 N N . GLU A 1 84 ? 7.344 14.858 8.239 1.00 92.12 84 GLU A N 1
ATOM 676 C CA . GLU A 1 84 ? 5.943 14.455 8.065 1.00 92.12 84 GLU A CA 1
ATOM 677 C C . GLU A 1 84 ? 5.797 13.261 7.113 1.00 92.12 84 GLU A C 1
ATOM 679 O O . GLU A 1 84 ? 5.049 12.332 7.406 1.00 92.12 84 GLU A O 1
ATOM 684 N N . GLY A 1 85 ? 6.552 13.234 6.008 1.00 90.81 85 GLY A N 1
ATOM 685 C CA . GLY A 1 85 ? 6.483 12.141 5.033 1.00 90.81 85 GLY A CA 1
ATOM 686 C C . GLY A 1 85 ? 6.963 10.806 5.606 1.00 90.81 85 GLY A C 1
ATOM 687 O O . GLY A 1 85 ? 6.393 9.751 5.306 1.00 90.81 85 GLY A O 1
ATOM 688 N N . VAL A 1 86 ? 7.972 10.847 6.483 1.00 94.56 86 VAL A N 1
ATOM 689 C CA . VAL A 1 86 ? 8.444 9.663 7.211 1.00 94.56 86 VAL A CA 1
ATOM 690 C C . VAL A 1 86 ? 7.405 9.208 8.233 1.00 94.56 86 VAL A C 1
ATOM 692 O O . VAL A 1 86 ? 7.088 8.020 8.251 1.00 94.56 86 VAL A O 1
ATOM 695 N N . ARG A 1 87 ? 6.820 10.124 9.021 1.00 96.38 87 ARG A N 1
ATOM 696 C CA . ARG A 1 87 ? 5.760 9.778 9.989 1.00 96.38 87 ARG A CA 1
ATOM 697 C C . ARG A 1 87 ? 4.542 9.163 9.306 1.00 96.38 87 ARG A C 1
ATOM 699 O O . ARG A 1 87 ? 4.078 8.108 9.732 1.00 96.38 87 ARG A O 1
ATOM 706 N N . ALA A 1 88 ? 4.072 9.765 8.213 1.00 95.81 88 ALA A N 1
ATOM 707 C CA . ALA A 1 88 ? 2.958 9.242 7.425 1.00 95.81 88 ALA A CA 1
ATOM 708 C C . ALA A 1 88 ? 3.261 7.839 6.876 1.00 95.81 88 ALA A C 1
ATOM 710 O O . ALA A 1 88 ? 2.445 6.923 6.983 1.00 95.81 88 ALA A O 1
ATOM 711 N N . THR A 1 89 ? 4.472 7.634 6.347 1.00 95.81 89 THR A N 1
ATOM 712 C CA . THR A 1 89 ? 4.904 6.312 5.872 1.00 95.81 89 THR A CA 1
ATOM 713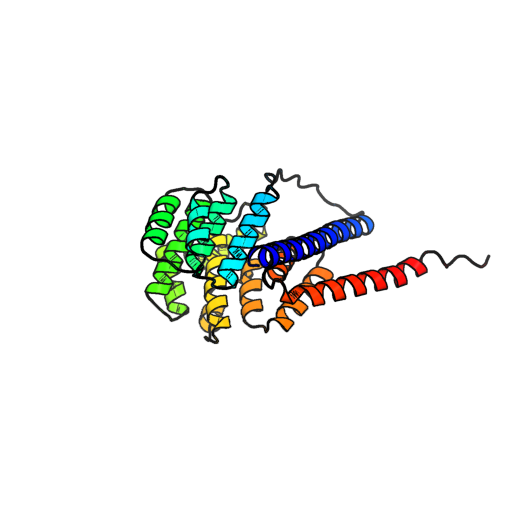 C C . THR A 1 89 ? 4.945 5.300 7.014 1.00 95.81 89 THR A C 1
ATOM 715 O O . THR A 1 89 ? 4.421 4.198 6.868 1.00 95.81 89 THR A O 1
ATOM 718 N N . ALA A 1 90 ? 5.537 5.660 8.154 1.00 97.44 90 ALA A N 1
ATOM 719 C CA . ALA A 1 90 ? 5.622 4.796 9.326 1.00 97.44 90 ALA A CA 1
ATOM 720 C C . ALA A 1 90 ? 4.231 4.398 9.841 1.00 97.44 90 ALA A C 1
ATOM 722 O O . ALA A 1 90 ? 4.021 3.224 10.140 1.00 97.44 90 ALA A O 1
ATOM 723 N N . ALA A 1 91 ? 3.271 5.329 9.860 1.00 98.06 91 ALA A N 1
ATOM 724 C CA . ALA A 1 91 ? 1.891 5.064 10.261 1.00 98.06 91 ALA A CA 1
ATOM 725 C C . ALA A 1 91 ? 1.213 4.027 9.352 1.00 98.06 91 ALA A C 1
ATOM 727 O O . ALA A 1 91 ? 0.683 3.030 9.841 1.00 98.06 91 ALA A O 1
ATOM 728 N N . LEU A 1 92 ? 1.311 4.179 8.028 1.00 97.62 92 LEU A N 1
ATOM 729 C CA . LEU A 1 92 ? 0.768 3.178 7.102 1.00 97.62 92 LEU A CA 1
ATOM 730 C C . LEU A 1 92 ? 1.478 1.823 7.251 1.00 97.62 92 LEU A C 1
ATOM 732 O O . LEU A 1 92 ? 0.832 0.778 7.304 1.00 97.62 92 LEU A O 1
ATOM 736 N N . MET A 1 93 ? 2.813 1.814 7.339 1.00 97.31 93 MET A N 1
ATOM 737 C CA . MET A 1 93 ? 3.580 0.567 7.437 1.00 97.31 93 MET A CA 1
ATOM 738 C C . MET A 1 93 ? 3.302 -0.185 8.744 1.00 97.31 93 MET A C 1
ATOM 740 O O . MET A 1 93 ? 3.227 -1.414 8.727 1.00 97.31 93 MET A O 1
ATOM 744 N N . ILE A 1 94 ? 3.123 0.520 9.866 1.00 96.62 94 ILE A N 1
ATOM 745 C CA . ILE A 1 94 ? 2.816 -0.127 11.146 1.00 96.62 94 ILE A CA 1
ATOM 746 C C . ILE A 1 94 ? 1.393 -0.698 11.160 1.00 96.62 94 ILE A C 1
ATOM 748 O O . ILE A 1 94 ? 1.204 -1.815 11.637 1.00 96.62 94 ILE A O 1
ATOM 752 N N . GLY A 1 95 ? 0.428 -0.019 10.524 1.00 95.56 95 GLY A N 1
ATOM 753 C CA . GLY A 1 95 ? -0.923 -0.554 10.313 1.00 95.56 95 GLY A CA 1
ATOM 754 C C . GLY A 1 95 ? -0.928 -1.882 9.542 1.00 95.56 95 GLY A C 1
ATOM 755 O O . GLY A 1 95 ? -1.712 -2.776 9.845 1.00 95.56 95 GLY A O 1
ATOM 756 N N . ARG A 1 96 ? 0.002 -2.063 8.593 1.00 95.06 96 ARG A N 1
ATOM 757 C CA . ARG A 1 96 ? 0.160 -3.313 7.818 1.00 95.06 96 ARG A CA 1
ATOM 758 C C . ARG A 1 96 ? 0.791 -4.456 8.597 1.00 95.06 96 ARG A C 1
ATOM 760 O O . ARG A 1 96 ? 0.479 -5.621 8.341 1.00 95.06 96 ARG A O 1
ATOM 767 N N . LEU A 1 97 ? 1.741 -4.129 9.469 1.00 94.31 97 LEU A N 1
ATOM 768 C CA . LEU A 1 97 ? 2.462 -5.104 10.288 1.00 94.31 97 LEU A CA 1
ATOM 769 C C 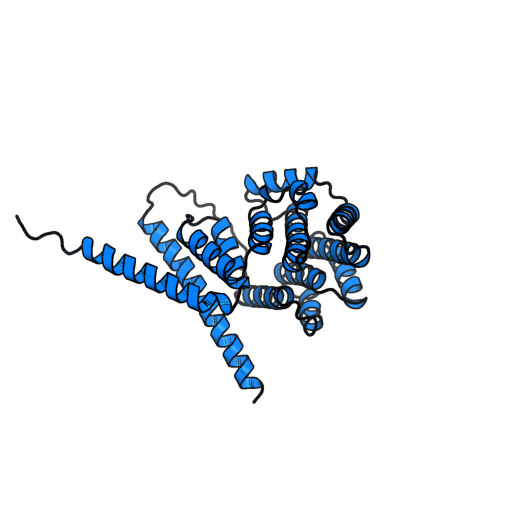. LEU A 1 97 ? 1.604 -5.615 11.449 1.00 94.31 97 LEU A C 1
ATOM 771 O O . LEU A 1 97 ? 1.791 -6.759 11.886 1.00 94.31 97 LEU A O 1
ATOM 775 N N . GLY A 1 98 ? 0.661 -4.786 11.901 1.00 88.81 98 GLY A N 1
ATOM 776 C CA . GLY A 1 98 ? -0.055 -4.981 13.149 1.00 88.81 98 GLY A CA 1
ATOM 777 C C . GLY A 1 98 ? 0.757 -4.487 14.344 1.00 88.81 98 GLY A C 1
ATOM 778 O O . GLY A 1 98 ? 1.927 -4.107 14.232 1.00 88.81 98 GLY A O 1
ATOM 779 N N . GLY A 1 99 ? 0.136 -4.516 15.515 1.00 85.38 99 GLY A N 1
ATOM 780 C CA . GLY A 1 99 ? 0.759 -4.087 16.756 1.00 85.38 99 GLY A CA 1
ATOM 781 C C . GLY A 1 99 ? -0.116 -4.387 17.961 1.00 85.38 99 GLY A C 1
ATOM 782 O O . GLY A 1 99 ? -1.260 -4.801 17.811 1.00 85.38 99 GLY A O 1
ATOM 783 N N . GLY A 1 100 ? 0.454 -4.204 19.149 1.00 88.75 100 GLY A N 1
ATOM 784 C CA . GLY A 1 100 ? -0.313 -4.175 20.390 1.00 88.75 100 GLY A CA 1
ATOM 785 C C . GLY A 1 100 ? -0.767 -2.757 20.737 1.00 88.75 100 GLY A C 1
ATOM 786 O O . GLY A 1 100 ? -0.625 -1.824 19.946 1.00 88.75 100 GLY A O 1
ATOM 787 N N . ILE A 1 101 ? -1.220 -2.593 21.977 1.00 91.69 101 ILE A N 1
ATOM 788 C CA . ILE A 1 101 ? -1.774 -1.341 22.512 1.00 91.69 101 ILE A CA 1
ATOM 789 C C . ILE A 1 101 ? -0.863 -0.114 22.327 1.00 91.69 101 ILE A C 1
ATOM 791 O O . ILE A 1 101 ? -1.342 0.992 22.103 1.00 91.69 101 ILE A O 1
ATOM 795 N N . GLU A 1 102 ? 0.459 -0.294 22.362 1.00 92.94 102 GLU A N 1
ATOM 796 C CA . GLU A 1 102 ? 1.427 0.792 22.165 1.00 92.94 102 GLU A CA 1
ATOM 797 C C . GLU A 1 102 ? 1.323 1.419 20.764 1.00 92.94 102 GLU A C 1
ATOM 799 O O . GLU A 1 102 ? 1.350 2.643 20.621 1.00 92.94 102 GLU A O 1
ATOM 804 N N . VAL A 1 103 ? 1.139 0.587 19.732 1.00 94.75 103 VAL A N 1
ATOM 805 C CA . VAL A 1 103 ? 0.949 1.045 18.349 1.00 94.75 103 VAL A CA 1
ATOM 806 C C . VAL A 1 103 ? -0.360 1.816 18.231 1.00 94.75 103 VAL A C 1
ATOM 808 O O . VAL A 1 103 ? -0.374 2.917 17.681 1.00 94.75 103 VAL A O 1
ATOM 811 N N . GLU A 1 104 ? -1.447 1.274 18.778 1.00 95.50 104 GLU A N 1
ATOM 812 C CA . GLU A 1 104 ? -2.762 1.919 18.735 1.00 95.50 104 GLU A CA 1
ATOM 813 C C . GLU A 1 104 ? -2.765 3.271 19.449 1.00 95.50 104 GLU A C 1
ATOM 815 O O . GLU A 1 104 ? -3.262 4.257 18.899 1.00 95.50 104 GLU A O 1
ATOM 820 N N . ASN A 1 105 ? -2.149 3.355 20.630 1.00 96.31 105 ASN A N 1
ATOM 821 C CA . ASN A 1 105 ? -2.014 4.604 21.378 1.00 96.31 105 ASN A CA 1
ATOM 822 C C . ASN A 1 105 ? -1.244 5.653 20.572 1.00 96.31 105 ASN A C 1
ATOM 824 O O . ASN A 1 105 ? -1.673 6.808 20.479 1.00 96.31 105 ASN A O 1
ATOM 828 N N . LYS A 1 106 ? -0.131 5.254 19.945 1.00 96.25 106 LYS A N 1
ATOM 829 C CA . LYS A 1 106 ? 0.695 6.180 19.168 1.00 96.25 106 LYS A CA 1
ATOM 830 C C . LYS A 1 106 ? -0.010 6.675 17.910 1.00 96.25 106 LYS A C 1
ATOM 832 O O . LYS A 1 106 ? 0.014 7.873 17.625 1.00 96.25 106 LYS A O 1
ATOM 837 N N . LEU A 1 107 ? -0.678 5.779 17.185 1.00 97.50 107 LEU A N 1
ATOM 838 C CA . LEU A 1 107 ? -1.492 6.153 16.031 1.00 97.50 107 LEU A CA 1
ATOM 839 C C . LEU A 1 107 ? -2.661 7.054 16.446 1.00 97.50 107 LEU A C 1
ATOM 841 O O . LEU A 1 107 ? -2.930 8.044 15.775 1.00 97.50 107 LEU A O 1
ATOM 845 N N . THR A 1 108 ? -3.307 6.779 17.581 1.00 97.38 108 THR A N 1
ATOM 846 C CA . THR A 1 108 ? -4.393 7.619 18.111 1.00 97.38 108 THR A CA 1
ATOM 847 C C . THR A 1 108 ? -3.902 9.030 18.415 1.00 97.38 108 THR A C 1
ATOM 849 O O . THR A 1 108 ? -4.559 10.002 18.045 1.00 97.38 108 THR A O 1
ATOM 852 N N . GLN A 1 109 ? -2.723 9.174 19.023 1.00 95.94 109 GLN A N 1
ATOM 853 C CA . GLN A 1 109 ? -2.114 10.486 19.239 1.00 95.94 109 GLN A CA 1
ATOM 854 C C . GLN A 1 109 ? -1.856 11.215 17.911 1.00 95.94 109 GLN A C 1
ATOM 856 O O . GLN A 1 109 ? -2.244 12.375 17.770 1.00 95.94 109 GLN A O 1
ATOM 861 N N . LEU A 1 110 ? -1.234 10.536 16.941 1.00 95.38 110 LEU A N 1
ATOM 862 C CA . LEU A 1 110 ? -0.883 11.120 15.643 1.00 95.38 110 LEU A CA 1
ATOM 863 C C . LEU A 1 110 ? -2.128 11.499 14.821 1.00 95.38 110 LEU A C 1
ATOM 865 O O . LEU A 1 110 ? -2.134 12.535 14.161 1.00 95.38 110 LEU A O 1
ATOM 869 N N . SER A 1 111 ? -3.208 10.719 14.932 1.00 96.62 111 SER A N 1
ATOM 870 C CA . SER A 1 111 ? -4.474 10.903 14.201 1.00 96.62 111 SER A CA 1
ATOM 871 C C . SER A 1 111 ? -5.186 12.232 14.469 1.00 96.62 111 SER A C 1
ATOM 873 O O . SER A 1 111 ? -6.042 12.634 13.682 1.00 96.62 111 SER A O 1
ATOM 875 N N . ARG A 1 112 ? -4.813 12.927 15.553 1.00 94.44 112 ARG A N 1
ATOM 876 C CA . ARG A 1 112 ? -5.326 14.259 15.915 1.00 94.44 112 ARG A CA 1
ATOM 877 C C . ARG A 1 112 ? -4.782 15.373 15.015 1.00 94.44 112 ARG A C 1
ATOM 879 O O . ARG A 1 112 ? -5.324 16.473 15.016 1.00 94.44 112 ARG A O 1
ATOM 886 N N . SER A 1 113 ? -3.702 15.111 14.277 1.00 92.69 113 SER A N 1
ATOM 887 C CA . SER A 1 113 ? -3.158 16.025 13.270 1.00 92.69 113 SER A CA 1
ATOM 888 C C . SER A 1 113 ? -4.081 16.088 12.048 1.00 92.69 113 SER A C 1
ATOM 890 O O . SER A 1 113 ? -4.566 15.063 11.577 1.00 92.69 113 SER A O 1
ATOM 892 N N . SER A 1 114 ? -4.280 17.282 11.486 1.00 86.50 114 SER A N 1
ATOM 893 C CA . SER A 1 114 ? -4.975 17.470 10.201 1.00 86.50 114 SER A CA 1
ATOM 894 C C . SER A 1 114 ? -4.054 17.331 8.981 1.00 86.50 114 SER A C 1
ATOM 896 O O . SER A 1 114 ? -4.495 17.521 7.849 1.00 86.50 114 SER A O 1
ATOM 898 N N . LYS A 1 115 ? -2.767 17.035 9.202 1.00 91.00 115 LYS A N 1
ATOM 899 C CA . LYS A 1 115 ? -1.756 16.856 8.153 1.00 91.00 115 LYS A CA 1
ATOM 900 C C . LYS A 1 115 ? -1.731 15.411 7.634 1.00 91.00 115 LYS A C 1
ATOM 902 O O . LYS A 1 115 ? -2.447 14.544 8.141 1.00 91.00 115 LYS A O 1
ATOM 907 N N . GLN A 1 116 ? -0.879 15.129 6.640 1.00 91.00 116 GLN A N 1
ATOM 908 C CA . GLN A 1 116 ? -0.841 13.811 5.989 1.00 91.00 116 GLN A CA 1
ATOM 909 C C . GLN A 1 116 ? -0.459 12.673 6.942 1.00 91.00 116 GLN A C 1
ATOM 911 O O . GLN A 1 116 ? -0.888 11.538 6.750 1.00 91.00 116 GLN A O 1
ATOM 916 N N . ASP A 1 117 ? 0.335 12.956 7.973 1.00 94.00 117 ASP A N 1
ATOM 917 C CA . ASP A 1 117 ? 0.691 11.982 9.003 1.00 94.00 117 ASP A CA 1
ATOM 918 C C . ASP A 1 117 ? -0.500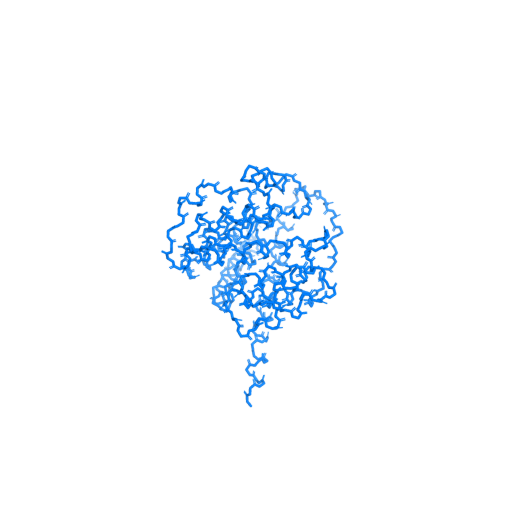 11.585 9.886 1.00 94.00 117 ASP A C 1
ATOM 920 O O . ASP A 1 117 ? -0.678 10.403 10.183 1.00 94.00 117 ASP A O 1
ATOM 924 N N . GLY A 1 118 ? -1.357 12.544 10.239 1.00 97.25 118 GLY A N 1
ATOM 925 C CA . GLY A 1 118 ? -2.605 12.285 10.951 1.00 97.25 118 GLY A CA 1
ATOM 926 C C . GLY A 1 118 ? -3.593 11.483 10.112 1.00 97.25 118 GLY A C 1
ATOM 927 O O . GLY A 1 118 ? -4.149 10.498 10.595 1.00 97.25 118 GLY A O 1
ATOM 928 N N . TRP A 1 119 ? -3.727 11.819 8.829 1.00 97.56 119 TRP A N 1
ATOM 929 C CA . TRP A 1 119 ? -4.508 11.039 7.862 1.00 97.56 119 TRP A CA 1
ATOM 930 C C . TRP A 1 119 ? -4.027 9.591 7.753 1.00 97.56 119 TRP A C 1
ATOM 932 O O . TRP A 1 119 ? -4.820 8.657 7.876 1.00 97.56 119 TRP A O 1
ATOM 942 N N . ALA A 1 120 ? -2.719 9.395 7.588 1.00 97.88 120 ALA A N 1
ATOM 943 C CA . ALA A 1 120 ? -2.108 8.073 7.549 1.00 97.88 120 ALA A CA 1
ATOM 944 C C . ALA A 1 120 ? -2.365 7.276 8.838 1.00 97.88 120 ALA A C 1
ATOM 946 O O . ALA A 1 120 ? -2.605 6.070 8.778 1.00 97.88 120 ALA A O 1
ATOM 947 N N . ALA A 1 121 ? -2.356 7.940 9.996 1.00 98.31 121 ALA A N 1
ATOM 948 C CA . ALA A 1 121 ? -2.652 7.305 11.272 1.00 98.31 121 ALA A CA 1
ATOM 949 C C . ALA A 1 121 ? -4.127 6.896 11.411 1.00 98.31 121 ALA A C 1
ATOM 951 O O . ALA A 1 121 ? -4.399 5.792 11.879 1.00 98.31 121 ALA A O 1
ATOM 952 N N . GLN A 1 122 ? -5.070 7.732 10.963 1.00 98.50 122 GLN A N 1
ATOM 953 C CA . GLN A 1 122 ? -6.499 7.384 10.919 1.00 98.50 122 GLN A CA 1
ATOM 954 C C . GLN A 1 122 ? -6.743 6.159 10.027 1.00 98.50 122 GLN A C 1
ATOM 956 O O . GLN A 1 122 ? -7.400 5.206 10.443 1.00 98.50 122 GLN A O 1
ATOM 961 N N . ILE A 1 123 ? -6.136 6.145 8.837 1.00 98.56 123 ILE A N 1
ATOM 962 C CA . ILE A 1 123 ? -6.198 5.023 7.891 1.00 98.56 123 ILE A CA 1
ATOM 963 C C . ILE A 1 123 ? -5.601 3.747 8.498 1.00 98.56 123 ILE A C 1
ATOM 965 O O . ILE A 1 123 ? -6.203 2.675 8.412 1.00 98.56 123 ILE A O 1
ATOM 969 N N . ALA A 1 124 ? -4.446 3.850 9.158 1.00 98.38 124 ALA A N 1
ATOM 970 C CA . ALA A 1 124 ? -3.817 2.717 9.827 1.00 98.38 124 ALA A CA 1
ATOM 971 C C . ALA A 1 124 ? -4.694 2.150 10.957 1.00 98.38 124 ALA A C 1
ATOM 973 O O . ALA A 1 124 ? -4.837 0.934 11.059 1.00 98.38 124 ALA A O 1
ATOM 974 N N . LEU A 1 125 ? -5.326 3.006 11.768 1.00 98.50 125 LEU A N 1
ATOM 975 C CA . LEU A 1 125 ? -6.261 2.579 12.816 1.00 98.50 125 LEU A CA 1
ATOM 976 C C . LEU A 1 125 ? -7.490 1.875 12.238 1.00 98.50 125 LEU A C 1
ATOM 978 O O . LEU A 1 125 ? -7.863 0.813 12.732 1.00 98.50 125 LEU A O 1
ATOM 982 N N . ALA A 1 126 ? -8.095 2.426 11.181 1.00 98.56 126 ALA A N 1
ATOM 983 C CA . ALA A 1 126 ? -9.230 1.795 10.511 1.00 98.56 126 ALA A CA 1
ATOM 984 C C . ALA A 1 126 ? -8.866 0.403 9.979 1.00 98.56 126 ALA A C 1
ATOM 986 O O . ALA A 1 126 ? -9.624 -0.549 10.166 1.00 98.56 126 ALA A O 1
ATOM 987 N N . ARG A 1 127 ? -7.668 0.255 9.396 1.00 98.12 127 ARG A N 1
ATOM 988 C CA . ARG A 1 127 ? -7.148 -1.046 8.961 1.00 98.12 127 ARG A CA 1
ATOM 989 C C . ARG A 1 127 ? -6.997 -2.023 10.122 1.00 98.12 127 ARG A C 1
ATOM 991 O O . ARG A 1 127 ? -7.461 -3.153 10.008 1.00 98.12 127 ARG A O 1
ATOM 998 N N . LEU A 1 128 ? -6.362 -1.611 11.221 1.00 97.25 128 LEU A N 1
ATOM 999 C CA . LEU A 1 128 ? -6.172 -2.479 12.389 1.00 97.25 128 LEU A CA 1
ATOM 1000 C C . LEU A 1 128 ? -7.517 -2.963 12.943 1.00 97.25 128 LEU A C 1
ATOM 1002 O O . LEU A 1 128 ? -7.679 -4.152 13.204 1.00 97.25 128 LEU A O 1
ATOM 1006 N N . ARG A 1 129 ? -8.506 -2.067 13.045 1.00 97.31 129 ARG A N 1
ATOM 1007 C CA . ARG A 1 129 ? -9.863 -2.410 13.499 1.00 97.31 129 ARG A CA 1
ATOM 1008 C C . ARG A 1 129 ? -10.574 -3.362 12.542 1.00 97.31 129 ARG A C 1
ATOM 1010 O O . ARG A 1 129 ? -11.220 -4.296 13.005 1.00 97.31 129 ARG A O 1
ATOM 1017 N N . ALA A 1 130 ? -10.451 -3.148 11.233 1.00 97.94 130 ALA A N 1
ATOM 1018 C CA . ALA A 1 130 ? -11.013 -4.037 10.221 1.00 97.94 130 ALA A CA 1
ATOM 1019 C C . ALA A 1 130 ? -10.392 -5.440 10.285 1.00 97.94 130 ALA A C 1
ATOM 1021 O O . ALA A 1 130 ? -11.119 -6.425 10.394 1.00 97.94 130 ALA A O 1
ATOM 1022 N N . GLU A 1 131 ? -9.057 -5.531 10.291 1.00 95.75 131 GLU A N 1
ATOM 1023 C CA . GLU A 1 131 ? -8.339 -6.812 10.350 1.00 95.75 131 GLU A CA 1
ATOM 1024 C C . GLU A 1 131 ? -8.531 -7.548 11.690 1.00 95.75 131 GLU A C 1
ATOM 1026 O O . GLU A 1 131 ? -8.429 -8.772 11.724 1.00 95.75 131 GLU A O 1
ATOM 1031 N N . ALA A 1 132 ? -8.810 -6.835 12.787 1.00 95.50 132 ALA A N 1
ATOM 1032 C CA . ALA A 1 132 ? -9.122 -7.444 14.082 1.00 95.50 132 ALA A CA 1
ATOM 1033 C C . ALA A 1 132 ? -10.551 -8.005 14.156 1.00 95.50 132 ALA A C 1
ATOM 1035 O O . ALA A 1 132 ? -10.792 -8.968 14.881 1.00 95.50 132 ALA A O 1
ATOM 1036 N N . LYS A 1 133 ? -11.501 -7.394 13.437 1.00 97.12 133 LYS A N 1
ATOM 1037 C CA . LYS A 1 133 ? -12.927 -7.751 13.490 1.00 97.12 133 LYS A CA 1
ATOM 1038 C C . LYS A 1 133 ? -13.317 -8.858 12.509 1.00 97.12 133 LYS A C 1
ATOM 1040 O O . LYS A 1 133 ? -14.271 -9.572 12.792 1.00 97.12 133 LYS A O 1
ATOM 1045 N N . SER A 1 134 ? -12.622 -8.999 11.380 1.00 96.12 134 SER A N 1
ATOM 1046 C CA . SER A 1 134 ? -12.946 -10.025 10.383 1.00 96.12 134 SER A CA 1
ATOM 1047 C C . SER A 1 134 ? -11.716 -10.512 9.621 1.00 96.12 134 SER A C 1
ATOM 1049 O O . SER A 1 134 ? -10.752 -9.768 9.431 1.00 96.12 134 SER A O 1
ATOM 1051 N N . SER A 1 135 ? -11.755 -11.762 9.156 1.00 92.81 135 SER A N 1
ATOM 1052 C CA . SER A 1 135 ? -10.818 -12.319 8.173 1.00 92.81 135 SER A CA 1
ATOM 1053 C C . SER A 1 135 ? -11.316 -12.205 6.732 1.00 92.81 135 SER A C 1
ATOM 1055 O O . SER A 1 135 ? -10.508 -12.359 5.815 1.00 92.81 135 SER A O 1
ATOM 1057 N N . GLU A 1 136 ? -12.608 -11.931 6.531 1.00 95.75 136 GLU A N 1
ATOM 1058 C CA . GLU A 1 136 ? -13.240 -11.889 5.215 1.00 95.75 136 GLU A CA 1
ATOM 1059 C C . GLU A 1 136 ? -12.974 -10.543 4.526 1.00 95.75 136 GLU A C 1
ATOM 1061 O O . GLU A 1 136 ? -13.322 -9.494 5.077 1.00 95.75 136 GLU A O 1
ATOM 1066 N N . PRO A 1 137 ? -12.380 -10.521 3.313 1.00 96.12 137 PRO A N 1
ATOM 1067 C CA . PRO A 1 137 ? -12.008 -9.274 2.647 1.00 96.12 137 PRO A CA 1
ATOM 1068 C C . PRO A 1 137 ? -13.168 -8.294 2.461 1.00 96.12 137 PRO A C 1
ATOM 1070 O O . PRO A 1 137 ? -12.977 -7.095 2.640 1.00 96.12 137 PRO A O 1
ATOM 1073 N N . SER A 1 138 ? -14.369 -8.775 2.130 1.00 96.12 138 SER A N 1
ATOM 1074 C CA . SER A 1 138 ? -15.543 -7.910 1.969 1.00 96.12 138 SER A CA 1
ATOM 1075 C C . SER A 1 138 ? -15.925 -7.210 3.272 1.00 96.12 138 SER A C 1
ATOM 1077 O O . SER A 1 138 ? -16.112 -5.998 3.281 1.00 96.12 138 SER A O 1
ATOM 1079 N N . GLU A 1 139 ? -15.962 -7.944 4.384 1.00 97.19 139 GLU A N 1
ATOM 1080 C CA . GLU A 1 139 ? -16.290 -7.377 5.694 1.00 97.19 139 GLU A CA 1
ATOM 1081 C C . GLU A 1 139 ? -15.198 -6.423 6.182 1.00 97.19 139 GLU A C 1
ATOM 1083 O O . GLU A 1 139 ? -15.496 -5.360 6.726 1.00 97.19 139 GLU A O 1
ATOM 1088 N N . GLN A 1 140 ? -13.924 -6.760 5.951 1.00 97.88 140 GLN A N 1
ATOM 1089 C CA . GLN A 1 140 ? -12.812 -5.863 6.262 1.00 97.88 140 GLN A CA 1
ATOM 1090 C C . GLN A 1 140 ? -12.935 -4.532 5.515 1.00 97.88 140 GLN A C 1
ATOM 1092 O O . GLN A 1 140 ? -12.697 -3.481 6.108 1.00 97.88 140 GLN A O 1
ATOM 1097 N N . VAL A 1 141 ? -13.314 -4.559 4.235 1.00 97.75 141 VAL A N 1
ATOM 1098 C CA . VAL A 1 141 ? -13.530 -3.345 3.436 1.00 97.75 141 VAL A CA 1
ATOM 1099 C C . VAL A 1 141 ? -14.688 -2.524 3.998 1.00 97.75 141 VAL A C 1
ATOM 1101 O O . VAL A 1 141 ? -14.523 -1.321 4.202 1.00 97.75 141 VAL A O 1
ATOM 1104 N N . ASP A 1 142 ? -15.821 -3.153 4.311 1.00 97.94 142 ASP A N 1
ATOM 1105 C CA . ASP A 1 142 ? -16.990 -2.455 4.855 1.00 97.94 142 ASP A CA 1
ATOM 1106 C C . ASP A 1 142 ? -16.681 -1.798 6.207 1.00 97.94 142 ASP A C 1
ATOM 1108 O O . ASP A 1 142 ? -17.011 -0.630 6.437 1.00 97.94 142 ASP A O 1
ATOM 1112 N N . ILE A 1 143 ? -15.986 -2.515 7.094 1.00 98.50 143 ILE A N 1
ATOM 1113 C CA . ILE A 1 143 ? -15.551 -1.984 8.389 1.00 98.50 143 ILE A CA 1
ATOM 1114 C C . ILE A 1 143 ? -14.558 -0.841 8.188 1.00 98.50 143 ILE A C 1
ATOM 1116 O O . ILE A 1 143 ? -14.717 0.208 8.806 1.00 98.50 143 ILE A O 1
ATOM 1120 N N . PHE A 1 144 ? -13.559 -1.013 7.322 1.00 98.56 144 PHE A N 1
ATOM 1121 C CA . PHE A 1 144 ? -12.559 0.015 7.041 1.00 98.56 144 PHE A CA 1
ATOM 1122 C C . PHE A 1 144 ? -13.208 1.313 6.546 1.00 98.56 144 PHE A C 1
ATOM 1124 O O . PHE A 1 144 ? -12.927 2.389 7.071 1.00 98.56 144 PHE A O 1
ATOM 1131 N N . LEU A 1 145 ? -14.120 1.214 5.577 1.00 98.25 145 LEU A N 1
ATOM 1132 C CA . LEU A 1 145 ? -14.850 2.359 5.033 1.00 98.25 145 LEU A CA 1
ATOM 1133 C C . LEU A 1 145 ? -15.730 3.032 6.090 1.00 98.25 145 LEU A C 1
ATOM 1135 O O . LEU A 1 145 ? -15.739 4.260 6.188 1.00 98.25 145 LEU A O 1
ATOM 1139 N N . LYS A 1 146 ? -16.415 2.238 6.922 1.00 98.31 146 LYS A N 1
ATOM 1140 C CA . LYS A 1 146 ? -17.240 2.739 8.027 1.00 98.31 146 LYS A CA 1
ATOM 1141 C C . LYS A 1 146 ? -16.415 3.482 9.077 1.00 98.31 146 LYS A C 1
ATOM 1143 O O . LYS A 1 146 ? -16.832 4.547 9.517 1.00 98.31 146 LYS A O 1
ATOM 1148 N N . GLU A 1 147 ? -15.261 2.946 9.467 1.00 98.00 147 GLU A N 1
ATOM 1149 C CA . GLU A 1 147 ? -14.359 3.573 10.446 1.00 98.00 147 GLU A CA 1
ATOM 1150 C C . GLU A 1 147 ? -13.802 4.912 9.938 1.00 98.00 147 GLU A C 1
ATOM 1152 O O . GLU A 1 147 ? -13.576 5.819 10.737 1.00 98.00 147 GLU A O 1
ATOM 1157 N N . LEU A 1 148 ? -13.614 5.058 8.622 1.00 97.81 148 LEU A N 1
ATOM 1158 C CA . LEU A 1 148 ? -13.179 6.315 8.004 1.00 97.81 148 LEU A CA 1
ATOM 1159 C C . LEU A 1 148 ? -14.332 7.261 7.636 1.00 97.81 148 LEU A C 1
ATOM 1161 O O . LEU A 1 148 ? -14.076 8.411 7.288 1.00 97.81 148 LEU A O 1
ATOM 1165 N N . GLY A 1 149 ? -15.583 6.795 7.675 1.00 97.75 149 GLY A N 1
ATOM 1166 C CA . GLY A 1 149 ? -16.739 7.567 7.216 1.00 97.75 149 GLY A CA 1
ATOM 1167 C C . GLY A 1 149 ? -16.715 7.874 5.712 1.00 97.75 149 GLY A C 1
ATOM 1168 O O . GLY A 1 149 ? -17.246 8.900 5.293 1.00 97.75 149 GLY A O 1
ATOM 1169 N N . ILE A 1 150 ? -16.089 7.016 4.897 1.00 96.69 150 ILE A N 1
ATOM 1170 C CA . ILE A 1 150 ? -15.942 7.216 3.446 1.00 96.69 150 ILE A CA 1
ATOM 1171 C C . ILE A 1 150 ? -16.838 6.236 2.685 1.00 96.69 150 ILE A C 1
ATOM 1173 O O . ILE A 1 150 ? -16.869 5.045 2.983 1.00 96.69 150 ILE A O 1
ATOM 1177 N N . SER A 1 151 ? -17.516 6.713 1.640 1.00 96.56 151 SER A N 1
ATOM 1178 C CA . SER A 1 151 ? -18.240 5.864 0.690 1.00 96.56 151 SER A CA 1
ATOM 1179 C C . SER A 1 151 ? -17.384 5.492 -0.530 1.00 96.56 151 SER A C 1
ATOM 1181 O O . SER A 1 151 ? -16.488 6.233 -0.942 1.00 96.56 151 SER A O 1
ATOM 1183 N N . LEU A 1 152 ? -17.724 4.386 -1.201 1.00 95.31 152 LEU A N 1
ATOM 1184 C CA . LEU A 1 152 ? -17.105 4.012 -2.483 1.00 95.31 152 LEU A CA 1
ATOM 1185 C C . LEU A 1 152 ? -17.278 5.097 -3.562 1.00 95.31 152 LEU A C 1
ATOM 1187 O O . LEU A 1 152 ? -16.371 5.324 -4.363 1.00 95.31 152 LEU A O 1
ATOM 1191 N N . SER A 1 153 ? -18.416 5.803 -3.566 1.00 95.19 153 SER A N 1
ATOM 1192 C CA . SER A 1 153 ? -18.658 6.909 -4.500 1.00 95.19 153 SER A CA 1
ATOM 1193 C C . SER A 1 153 ? -17.684 8.065 -4.279 1.00 95.19 153 SER A C 1
ATOM 1195 O O . SER A 1 153 ? -17.159 8.615 -5.248 1.00 95.19 153 SER A O 1
ATOM 1197 N N . ARG A 1 154 ? -17.374 8.389 -3.018 1.00 95.88 154 ARG A N 1
ATOM 1198 C CA . ARG A 1 154 ? -16.403 9.429 -2.683 1.00 95.88 154 ARG A CA 1
ATOM 1199 C C . ARG A 1 154 ? -14.978 9.019 -3.064 1.00 95.88 154 ARG A C 1
ATOM 1201 O O . ARG A 1 154 ? -14.254 9.854 -3.598 1.00 95.88 154 ARG A O 1
ATOM 1208 N N . LEU A 1 155 ? -14.596 7.748 -2.877 1.00 94.88 155 LEU A N 1
ATOM 1209 C CA . LEU A 1 155 ? -13.306 7.233 -3.370 1.00 94.88 155 LEU A CA 1
ATOM 1210 C C . LEU A 1 155 ? -13.175 7.406 -4.886 1.00 94.88 155 LEU A C 1
ATOM 1212 O O . LEU A 1 155 ? -12.155 7.900 -5.365 1.00 94.88 155 LEU A O 1
ATOM 1216 N N . ARG A 1 156 ? -14.225 7.042 -5.637 1.00 94.12 156 ARG A N 1
ATOM 1217 C CA . ARG A 1 156 ? -14.259 7.214 -7.094 1.00 94.12 156 ARG A CA 1
ATOM 1218 C C . ARG A 1 156 ? -14.050 8.679 -7.462 1.00 94.12 156 ARG A C 1
ATOM 1220 O O . ARG A 1 156 ? -13.170 8.979 -8.261 1.00 94.12 156 ARG A O 1
ATOM 1227 N N . GLN A 1 157 ? -14.824 9.580 -6.859 1.00 91.88 157 GLN A N 1
ATOM 1228 C CA . GLN A 1 157 ? -14.730 11.017 -7.113 1.00 91.88 157 GLN A CA 1
ATOM 1229 C C . GLN A 1 157 ? -13.320 11.562 -6.835 1.00 91.88 157 GLN A C 1
ATOM 1231 O O . GLN A 1 157 ? -12.757 12.247 -7.684 1.00 91.88 157 GLN A O 1
ATOM 1236 N N . ALA A 1 158 ? -12.726 11.212 -5.693 1.00 89.69 158 ALA A N 1
ATOM 1237 C CA . ALA A 1 158 ? -11.389 11.667 -5.320 1.00 89.69 158 ALA A CA 1
ATOM 1238 C C . ALA A 1 158 ? -10.295 11.186 -6.291 1.00 89.69 158 ALA A C 1
ATOM 1240 O O . ALA A 1 158 ? -9.349 11.923 -6.571 1.00 89.69 158 ALA A O 1
ATOM 1241 N N . GLY A 1 159 ? -10.426 9.972 -6.837 1.00 85.50 159 GLY A N 1
ATOM 1242 C CA . GLY A 1 159 ? -9.511 9.482 -7.868 1.00 85.50 159 GLY A CA 1
ATOM 1243 C C . GLY A 1 159 ? -9.600 10.288 -9.165 1.00 85.50 159 GLY A C 1
ATOM 1244 O O . GLY A 1 159 ? -8.571 10.710 -9.689 1.00 85.50 159 GLY A O 1
ATOM 1245 N N . TRP A 1 160 ? -10.816 10.603 -9.630 1.00 84.62 160 TRP A N 1
ATOM 1246 C CA . TRP A 1 160 ? -11.014 11.491 -10.786 1.00 84.62 160 TRP A CA 1
ATOM 1247 C C . TRP A 1 160 ? -10.441 12.892 -10.544 1.00 84.62 160 TRP A C 1
ATOM 1249 O O . TRP A 1 160 ? -9.714 13.405 -11.394 1.00 84.62 160 TRP A O 1
ATOM 1259 N N . GLU A 1 161 ? -10.700 13.481 -9.372 1.00 85.12 161 GLU A N 1
ATOM 1260 C CA . GLU A 1 161 ? -10.133 14.773 -8.958 1.00 85.12 161 GLU A CA 1
ATOM 1261 C C . GLU A 1 161 ? -8.594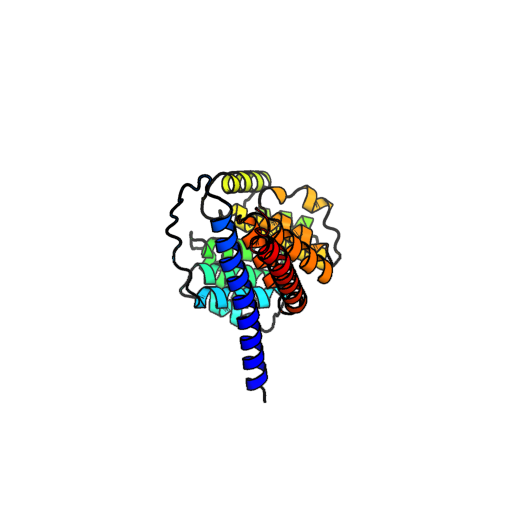 14.738 -8.984 1.00 85.12 161 GLU A C 1
ATOM 1263 O O . GLU A 1 161 ? -7.954 15.662 -9.489 1.00 85.12 161 GLU A O 1
ATOM 1268 N N . SER A 1 162 ? -7.982 13.650 -8.509 1.00 80.06 162 SER A N 1
ATOM 1269 C CA . SER A 1 162 ? -6.525 13.480 -8.512 1.00 80.06 162 SER A CA 1
ATOM 1270 C C . SER A 1 162 ? -5.931 13.209 -9.898 1.00 80.06 162 SER A C 1
ATOM 1272 O O . SER A 1 162 ? -4.728 13.406 -10.072 1.00 80.06 162 SER A O 1
ATOM 1274 N N . ALA A 1 163 ? -6.715 12.708 -10.854 1.00 74.62 163 ALA A N 1
ATOM 1275 C CA . ALA A 1 163 ? -6.248 12.426 -12.210 1.00 74.62 163 ALA A CA 1
ATOM 1276 C C . ALA A 1 163 ? -6.181 13.694 -13.074 1.00 74.62 163 ALA A C 1
ATOM 1278 O O . ALA A 1 163 ? -5.334 13.794 -13.960 1.00 74.62 163 ALA A O 1
ATOM 1279 N N . ILE A 1 164 ? -7.063 14.661 -12.808 1.00 74.62 164 ILE A N 1
ATOM 1280 C CA . ILE A 1 164 ? -7.174 15.907 -13.583 1.00 74.62 164 ILE A CA 1
ATOM 1281 C C . ILE A 1 164 ? -6.472 17.099 -12.923 1.00 74.62 164 ILE A C 1
ATOM 1283 O O . ILE A 1 164 ? -6.312 18.140 -13.558 1.00 74.62 164 ILE A O 1
ATOM 1287 N N . THR A 1 165 ? -6.062 16.969 -11.658 1.00 69.56 165 THR A N 1
ATOM 1288 C CA . THR A 1 165 ? -5.363 18.025 -10.918 1.00 69.56 165 THR A CA 1
ATOM 1289 C C . THR A 1 165 ? -3.974 17.576 -10.472 1.00 69.56 165 THR A C 1
ATOM 1291 O O . THR A 1 165 ? -3.761 16.429 -10.086 1.00 69.56 165 THR A O 1
ATOM 1294 N N . ASP A 1 166 ? -3.028 18.514 -10.415 1.00 67.88 166 ASP A N 1
ATOM 1295 C CA . ASP A 1 166 ? -1.727 18.313 -9.757 1.00 67.88 166 ASP A CA 1
ATOM 1296 C C . ASP A 1 166 ? -1.818 18.470 -8.222 1.00 67.88 166 ASP A C 1
ATOM 1298 O O . ASP A 1 166 ? -0.845 18.832 -7.551 1.00 67.88 166 ASP A O 1
ATOM 1302 N N . ALA A 1 167 ? -3.000 18.237 -7.642 1.00 71.00 167 ALA A N 1
ATOM 1303 C CA . ALA A 1 167 ? -3.217 18.387 -6.213 1.00 71.00 167 ALA A CA 1
ATOM 1304 C C . ALA A 1 167 ? -2.390 17.364 -5.403 1.00 71.00 167 ALA A C 1
ATOM 1306 O O . ALA A 1 167 ? -2.098 16.254 -5.872 1.00 71.00 167 ALA A O 1
ATOM 1307 N N . PRO A 1 168 ? -2.010 17.705 -4.155 1.00 75.69 168 PRO A N 1
ATOM 1308 C CA . PRO A 1 168 ? -1.498 16.726 -3.205 1.00 75.69 168 PRO A CA 1
ATOM 1309 C C . PRO A 1 168 ? -2.453 15.535 -3.057 1.00 75.69 168 PRO A C 1
ATOM 1311 O O . PRO A 1 168 ? -3.662 15.670 -3.224 1.00 75.69 168 PRO A O 1
ATOM 1314 N N . ILE A 1 169 ? -1.907 14.370 -2.700 1.00 84.19 169 ILE A N 1
ATOM 1315 C CA . ILE A 1 169 ? -2.710 13.165 -2.446 1.00 84.19 169 ILE A CA 1
ATOM 1316 C C . ILE A 1 169 ? -3.753 13.479 -1.367 1.00 84.19 169 ILE A C 1
ATOM 1318 O O . ILE A 1 169 ? -3.387 13.8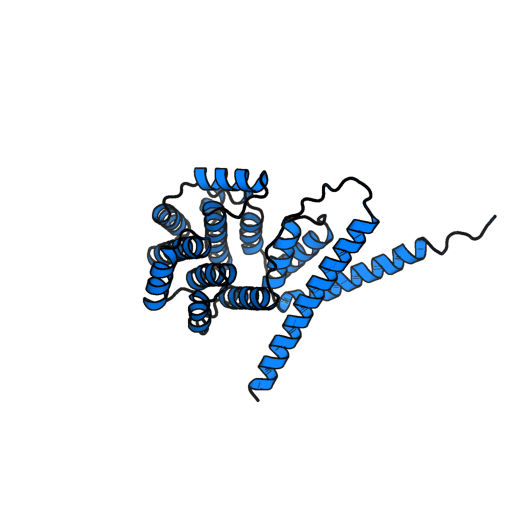95 -0.265 1.00 84.19 169 ILE A O 1
ATOM 1322 N N . SER A 1 170 ? -5.027 13.263 -1.695 1.00 91.75 170 SER A N 1
ATOM 1323 C CA . SER A 1 170 ? -6.147 13.409 -0.768 1.00 91.75 170 SER A CA 1
ATOM 1324 C C . SER A 1 170 ? -6.208 12.256 0.234 1.00 91.75 170 SER A C 1
ATOM 1326 O O . SER A 1 170 ? -5.614 11.188 0.035 1.00 91.75 170 SER A O 1
ATOM 1328 N N . PHE A 1 171 ? -6.961 12.468 1.312 1.00 94.94 171 PHE A N 1
ATOM 1329 C CA . PHE A 1 171 ? -7.260 11.442 2.306 1.00 94.94 171 PHE A CA 1
ATOM 1330 C C . PHE A 1 171 ? -7.867 10.190 1.659 1.00 94.94 171 PHE A C 1
ATOM 1332 O O . PHE A 1 171 ? -7.421 9.071 1.904 1.00 94.94 171 PHE A O 1
ATOM 1339 N N . GLU A 1 172 ? -8.821 10.382 0.753 1.00 96.56 172 GLU A N 1
ATOM 1340 C CA . GLU A 1 172 ? -9.547 9.308 0.082 1.00 96.56 172 GLU A CA 1
ATOM 1341 C C . GLU A 1 172 ? -8.668 8.525 -0.892 1.00 96.56 172 GLU A C 1
ATOM 1343 O O . GLU A 1 172 ? -8.722 7.297 -0.909 1.00 96.56 172 GLU A O 1
ATOM 1348 N N . THR A 1 173 ? -7.784 9.191 -1.639 1.00 93.94 173 THR A N 1
ATOM 1349 C CA . THR A 1 173 ? -6.811 8.494 -2.495 1.00 93.94 173 THR A CA 1
ATOM 1350 C C . THR A 1 173 ? -5.819 7.684 -1.654 1.00 93.94 173 THR A C 1
ATOM 1352 O O . THR A 1 173 ? -5.405 6.592 -2.049 1.00 93.94 173 THR A O 1
ATOM 1355 N N . MET A 1 174 ? -5.446 8.167 -0.464 1.00 95.56 174 MET A N 1
ATOM 1356 C CA . MET A 1 174 ? -4.614 7.399 0.467 1.00 95.56 174 MET A CA 1
ATOM 1357 C C . MET A 1 174 ? -5.362 6.181 1.031 1.00 95.56 174 MET A C 1
ATOM 1359 O O . MET A 1 174 ? -4.787 5.093 1.086 1.00 95.56 174 MET A O 1
ATOM 1363 N N . ALA A 1 175 ? -6.643 6.338 1.375 1.00 98.00 175 ALA A N 1
ATOM 1364 C CA . ALA A 1 175 ? -7.505 5.247 1.825 1.00 98.00 175 ALA A CA 1
ATOM 1365 C C . ALA A 1 175 ? -7.701 4.184 0.728 1.00 98.00 175 ALA A C 1
ATOM 1367 O O . ALA A 1 175 ? -7.563 2.992 1.000 1.00 98.00 175 ALA A O 1
ATOM 1368 N N . LEU A 1 176 ? -7.916 4.598 -0.527 1.00 97.75 176 LEU A N 1
ATOM 1369 C CA . LEU A 1 176 ? -8.010 3.701 -1.686 1.00 97.75 176 LEU A CA 1
ATOM 1370 C C . LEU A 1 176 ? -6.732 2.867 -1.873 1.00 97.75 176 LEU A C 1
ATOM 1372 O O . LEU A 1 176 ? -6.797 1.656 -2.092 1.00 97.75 176 LEU A O 1
ATOM 1376 N N . ARG A 1 177 ? -5.558 3.488 -1.713 1.00 95.81 177 ARG A N 1
ATOM 1377 C CA . ARG A 1 177 ? -4.261 2.791 -1.796 1.00 95.81 177 ARG A CA 1
ATOM 1378 C C . ARG A 1 177 ? -4.031 1.796 -0.666 1.00 95.81 177 ARG A C 1
ATOM 1380 O O . ARG A 1 177 ? -3.271 0.836 -0.852 1.00 95.81 177 ARG A O 1
ATOM 1387 N N . GLU A 1 178 ? -4.638 2.030 0.494 1.00 97.69 178 GLU A N 1
ATOM 1388 C CA . GLU A 1 178 ? -4.590 1.100 1.619 1.00 97.69 178 GLU A CA 1
ATOM 1389 C C . GLU A 1 178 ? -5.584 -0.053 1.440 1.00 97.69 178 GLU A C 1
ATOM 1391 O O . GLU A 1 178 ? -5.203 -1.201 1.657 1.00 97.69 178 GLU A O 1
ATOM 1396 N N . LEU A 1 179 ? -6.782 0.203 0.904 1.00 98.06 179 LEU A N 1
ATOM 1397 C CA . LEU A 1 179 ? -7.704 -0.851 0.461 1.00 98.06 179 LEU A CA 1
ATOM 1398 C C . LEU A 1 179 ? -7.048 -1.763 -0.581 1.00 98.06 179 LEU A C 1
ATOM 1400 O O . LEU A 1 179 ? -7.073 -2.984 -0.439 1.00 98.06 179 LEU A O 1
ATOM 1404 N N . ALA A 1 180 ? -6.373 -1.185 -1.578 1.00 98.00 180 ALA A N 1
ATOM 1405 C CA . ALA A 1 180 ? -5.618 -1.948 -2.571 1.00 98.00 180 ALA A CA 1
ATOM 1406 C C . ALA A 1 180 ? -4.537 -2.828 -1.922 1.00 98.00 180 ALA A C 1
ATOM 1408 O O . ALA A 1 180 ? -4.228 -3.910 -2.417 1.00 98.00 180 ALA A O 1
ATOM 1409 N N . ASP A 1 181 ? -3.951 -2.382 -0.807 1.00 97.44 181 ASP A N 1
ATOM 1410 C CA . ASP A 1 181 ? -2.980 -3.162 -0.042 1.00 97.44 181 ASP A CA 1
ATOM 1411 C C . ASP A 1 181 ? -3.621 -4.313 0.738 1.00 97.44 181 ASP A C 1
ATOM 1413 O O . ASP A 1 181 ? -3.084 -5.421 0.735 1.00 97.44 181 ASP A O 1
ATOM 1417 N N . MET A 1 182 ? -4.770 -4.072 1.371 1.00 97.56 182 MET A N 1
ATOM 1418 C CA . MET A 1 182 ? -5.554 -5.101 2.060 1.00 97.56 182 MET A CA 1
ATOM 1419 C C . MET A 1 182 ? -5.974 -6.209 1.085 1.00 97.56 182 MET A C 1
ATOM 1421 O O . MET A 1 182 ? -5.707 -7.385 1.339 1.00 97.56 182 MET A O 1
ATOM 1425 N N . ILE A 1 183 ? -6.508 -5.834 -0.081 1.00 98.12 183 ILE A N 1
ATOM 1426 C CA . ILE A 1 183 ? -6.863 -6.776 -1.149 1.00 98.12 183 ILE A CA 1
ATOM 1427 C C . ILE A 1 183 ? -5.627 -7.501 -1.687 1.00 98.12 183 ILE A C 1
ATOM 1429 O O . ILE A 1 183 ? -5.614 -8.728 -1.774 1.00 98.12 183 ILE A O 1
ATOM 1433 N N . ALA A 1 184 ? -4.538 -6.782 -1.975 1.00 96.69 184 ALA A N 1
ATOM 1434 C CA . ALA A 1 184 ? -3.304 -7.407 -2.444 1.00 96.69 184 ALA A CA 1
ATOM 1435 C C . ALA A 1 184 ? -2.722 -8.410 -1.432 1.00 96.69 184 ALA A C 1
ATOM 1437 O O . ALA A 1 184 ? -2.164 -9.438 -1.823 1.00 96.69 184 ALA A O 1
ATOM 1438 N N . LYS A 1 185 ? -2.843 -8.130 -0.129 1.00 95.19 185 LYS A N 1
ATOM 1439 C CA . LYS A 1 185 ? -2.452 -9.046 0.952 1.00 95.19 185 LYS A CA 1
ATOM 1440 C C . LYS A 1 185 ? -3.322 -10.304 0.955 1.00 95.19 185 LYS A C 1
ATOM 1442 O O . LYS A 1 185 ? -2.768 -11.390 1.120 1.00 95.19 185 LYS A O 1
ATOM 1447 N N . ALA A 1 186 ? -4.633 -10.177 0.752 1.00 95.62 186 ALA A N 1
ATOM 1448 C CA . ALA A 1 186 ? -5.552 -11.311 0.651 1.00 95.62 186 ALA A CA 1
ATOM 1449 C C . ALA A 1 186 ? -5.273 -12.172 -0.598 1.00 95.62 186 ALA A C 1
ATOM 1451 O O . ALA A 1 186 ? -5.072 -13.380 -0.469 1.00 95.62 186 ALA A O 1
ATOM 1452 N N . ASN A 1 187 ? -5.098 -11.552 -1.770 1.00 95.88 187 ASN A N 1
ATOM 1453 C CA . ASN A 1 187 ? -4.732 -12.248 -3.011 1.00 95.88 187 ASN A CA 1
ATOM 1454 C C . ASN A 1 187 ? -3.439 -13.058 -2.875 1.00 95.88 187 ASN A C 1
ATOM 1456 O O . ASN A 1 187 ? -3.380 -14.223 -3.257 1.00 95.88 187 ASN A O 1
ATOM 1460 N N . ARG A 1 188 ? -2.401 -12.480 -2.258 1.00 92.50 188 ARG A N 1
ATOM 1461 C CA . ARG A 1 188 ? -1.126 -13.184 -2.020 1.00 92.50 188 ARG A CA 1
ATOM 1462 C C . ARG A 1 188 ? -1.244 -14.364 -1.052 1.00 92.50 188 ARG A C 1
ATOM 1464 O O . ARG A 1 188 ? -0.341 -15.195 -1.017 1.00 92.50 188 ARG A O 1
ATOM 1471 N N . ARG A 1 189 ? -2.317 -14.431 -0.258 1.00 92.38 189 ARG A N 1
ATOM 1472 C CA . ARG A 1 189 ? -2.650 -15.574 0.607 1.00 92.38 189 ARG A CA 1
ATOM 1473 C C . ARG A 1 189 ? -3.521 -16.617 -0.100 1.00 92.38 189 ARG A C 1
ATOM 1475 O O . ARG A 1 189 ? -3.851 -17.619 0.520 1.00 92.38 189 ARG A O 1
ATOM 1482 N N . GLY A 1 190 ? -3.877 -16.397 -1.366 1.00 93.94 190 GLY A N 1
ATOM 1483 C CA . GLY A 1 190 ? -4.750 -17.284 -2.133 1.00 93.94 190 GLY A CA 1
ATOM 1484 C C . GLY A 1 190 ? -6.239 -17.115 -1.825 1.00 93.94 190 GLY A C 1
ATOM 1485 O O . GLY A 1 190 ? -7.024 -17.979 -2.198 1.00 93.94 190 GLY A O 1
ATOM 1486 N N . VAL A 1 191 ? -6.634 -16.030 -1.149 1.00 95.38 191 VAL A N 1
ATOM 1487 C CA . VAL A 1 191 ? -8.049 -15.714 -0.906 1.00 95.38 191 VAL A CA 1
ATOM 1488 C C . VAL A 1 191 ? -8.657 -15.134 -2.182 1.00 95.38 191 VAL A C 1
ATOM 1490 O O . VAL A 1 191 ? -8.054 -14.258 -2.803 1.00 95.38 191 VAL A O 1
ATOM 1493 N N . ASP A 1 192 ? -9.847 -15.600 -2.567 1.00 93.12 192 ASP A N 1
ATOM 1494 C CA . ASP A 1 192 ? -10.578 -15.039 -3.704 1.00 93.12 192 ASP A CA 1
ATOM 1495 C C . ASP A 1 192 ? -11.184 -13.682 -3.332 1.00 93.12 192 ASP A C 1
ATOM 1497 O O . ASP A 1 192 ? -12.038 -13.583 -2.454 1.00 93.12 192 ASP A O 1
ATOM 1501 N N . THR A 1 193 ? -10.737 -12.624 -4.005 1.00 96.25 193 THR A N 1
ATOM 1502 C CA . THR A 1 193 ? -11.197 -11.252 -3.758 1.00 96.25 193 THR A CA 1
ATOM 1503 C C . THR A 1 193 ? -11.957 -10.650 -4.941 1.00 96.25 193 THR A C 1
ATOM 1505 O O . THR A 1 193 ? -12.323 -9.477 -4.891 1.00 96.25 193 THR A O 1
ATOM 1508 N N . ARG A 1 194 ? -12.252 -11.425 -5.998 1.00 94.62 194 ARG A N 1
ATOM 1509 C CA . ARG A 1 194 ? -12.872 -10.900 -7.235 1.00 94.62 194 ARG A CA 1
ATOM 1510 C C . ARG A 1 194 ? -14.142 -10.089 -6.966 1.00 94.62 194 ARG A C 1
ATOM 1512 O O . ARG A 1 194 ? -14.246 -8.947 -7.393 1.00 94.62 194 ARG A O 1
ATOM 1519 N N . ALA A 1 195 ? -15.048 -10.635 -6.158 1.00 92.62 195 ALA A N 1
ATOM 1520 C CA . ALA A 1 195 ? -16.327 -9.995 -5.853 1.00 92.62 195 ALA A CA 1
ATOM 1521 C C . ALA A 1 195 ? -16.205 -8.655 -5.099 1.00 92.62 195 ALA A C 1
ATOM 1523 O O . ALA A 1 195 ? -17.115 -7.827 -5.179 1.00 92.62 195 ALA A O 1
ATOM 1524 N N . VAL A 1 196 ? -15.124 -8.439 -4.337 1.00 94.75 196 VAL A N 1
ATOM 1525 C CA . VAL A 1 196 ? -14.878 -7.162 -3.647 1.00 94.75 196 VAL A CA 1
ATOM 1526 C C . VAL A 1 196 ? -14.082 -6.199 -4.525 1.00 94.75 196 VAL A C 1
ATOM 1528 O O . VAL A 1 196 ? -14.371 -5.006 -4.527 1.00 94.75 196 VAL A O 1
ATOM 1531 N N . GLU A 1 197 ? -13.142 -6.708 -5.322 1.00 95.56 197 GLU A N 1
ATOM 1532 C CA . GLU A 1 197 ? -12.401 -5.910 -6.298 1.00 95.56 197 GLU A CA 1
ATOM 1533 C C . GLU A 1 197 ? -13.323 -5.219 -7.304 1.00 95.56 197 GLU A C 1
ATOM 1535 O O . GLU A 1 197 ? -13.150 -4.028 -7.543 1.00 95.56 197 GLU A O 1
ATOM 1540 N N . ASP A 1 198 ? -14.344 -5.918 -7.807 1.00 94.50 198 ASP A N 1
ATOM 1541 C CA . ASP A 1 198 ? -15.296 -5.375 -8.788 1.00 94.50 198 ASP A CA 1
ATOM 1542 C C . ASP A 1 198 ? -16.112 -4.181 -8.253 1.00 94.50 198 ASP A C 1
ATOM 1544 O O . ASP A 1 198 ? -16.692 -3.411 -9.022 1.00 94.50 198 ASP A O 1
ATOM 1548 N N . LYS A 1 199 ? -16.174 -4.011 -6.927 1.00 94.62 199 LYS A N 1
ATOM 1549 C CA . LYS A 1 199 ? -16.917 -2.924 -6.271 1.00 94.62 199 LYS A CA 1
ATOM 1550 C C . LYS A 1 199 ? -16.050 -1.701 -5.984 1.00 94.62 199 LYS A C 1
ATOM 1552 O O . LYS A 1 199 ? -16.581 -0.596 -5.861 1.00 94.62 199 LYS A O 1
ATOM 1557 N N . ILE A 1 200 ? -14.740 -1.883 -5.826 1.00 96.56 200 ILE A N 1
ATOM 1558 C CA . ILE A 1 200 ? -13.829 -0.808 -5.427 1.00 96.56 200 ILE A CA 1
ATOM 1559 C C . ILE A 1 200 ? -13.257 -0.149 -6.687 1.00 96.56 200 ILE A C 1
ATOM 1561 O O . ILE A 1 200 ? -12.728 -0.851 -7.544 1.00 96.56 200 ILE A O 1
ATOM 1565 N N . PRO A 1 201 ? -13.297 1.191 -6.802 1.00 95.81 201 PRO A N 1
ATOM 1566 C CA . PRO A 1 201 ? -12.801 1.889 -7.981 1.00 95.81 201 PRO A CA 1
ATOM 1567 C C . PRO A 1 201 ? -11.265 1.951 -7.967 1.00 95.81 201 PRO A C 1
ATOM 1569 O O . PRO A 1 201 ? -10.680 2.996 -7.705 1.00 95.81 201 PRO A O 1
ATOM 1572 N N . PHE A 1 202 ? -10.564 0.840 -8.173 1.00 95.88 202 PHE A N 1
ATOM 1573 C CA . PHE A 1 202 ? -9.098 0.862 -8.205 1.00 95.88 202 PHE A CA 1
ATOM 1574 C C . PHE A 1 202 ? -8.552 1.533 -9.469 1.00 95.88 202 PHE A C 1
ATOM 1576 O O . PHE A 1 202 ? -7.458 2.092 -9.443 1.00 95.88 202 PHE A O 1
ATOM 1583 N N . GLU A 1 203 ? -9.315 1.510 -10.560 1.00 92.88 203 GLU A N 1
ATOM 1584 C CA . GLU A 1 203 ? -8.971 2.067 -11.868 1.00 92.88 203 GLU A CA 1
ATOM 1585 C C . GLU A 1 203 ? -8.753 3.583 -11.862 1.00 92.88 203 GLU A C 1
ATOM 1587 O O . GLU A 1 203 ? -8.029 4.093 -12.716 1.00 92.88 203 GLU A O 1
ATOM 1592 N N . VAL A 1 204 ? -9.329 4.302 -10.892 1.00 91.62 204 VAL A N 1
ATOM 1593 C CA . VAL A 1 204 ? -9.188 5.763 -10.800 1.00 91.62 204 VAL A CA 1
ATOM 1594 C C . VAL A 1 204 ? -7.866 6.210 -10.159 1.00 91.62 204 VAL A C 1
ATOM 1596 O O . VAL A 1 204 ? -7.563 7.399 -10.164 1.00 91.62 204 VAL A O 1
ATOM 1599 N N . ASP A 1 205 ? -7.060 5.287 -9.619 1.00 91.94 205 ASP A N 1
ATOM 1600 C CA . ASP A 1 205 ? -5.719 5.563 -9.082 1.00 91.94 205 ASP A CA 1
ATOM 1601 C C . ASP A 1 205 ? -4.727 4.491 -9.555 1.00 91.94 205 ASP A C 1
ATOM 1603 O O . ASP A 1 205 ? -4.732 3.353 -9.079 1.00 91.94 205 ASP A O 1
ATOM 1607 N N . TYR A 1 206 ? -3.822 4.867 -10.467 1.00 91.50 206 TYR A N 1
ATOM 1608 C CA . TYR A 1 206 ? -2.856 3.937 -11.069 1.00 91.50 206 TYR A CA 1
ATOM 1609 C C . TYR A 1 206 ? -2.076 3.089 -10.041 1.00 91.50 206 TYR A C 1
ATOM 1611 O O . TYR A 1 206 ? -2.008 1.872 -10.218 1.00 91.50 206 TYR A O 1
ATOM 1619 N N . PRO A 1 207 ? -1.523 3.645 -8.941 1.00 92.25 207 PRO A N 1
ATOM 1620 C CA . PRO A 1 207 ? -0.858 2.848 -7.903 1.00 92.25 207 PRO A CA 1
ATOM 1621 C C . PRO A 1 207 ? -1.736 1.769 -7.271 1.00 92.25 207 PRO A C 1
ATOM 1623 O O . PRO A 1 207 ? -1.237 0.685 -6.957 1.00 92.25 207 PRO A O 1
ATOM 1626 N N . SER A 1 208 ? -3.018 2.062 -7.065 1.00 95.62 208 SER A N 1
ATOM 1627 C CA . SER A 1 208 ? -3.982 1.122 -6.497 1.00 95.62 208 SER A CA 1
ATOM 1628 C C . SER A 1 208 ? -4.256 -0.024 -7.470 1.00 95.62 208 SER A C 1
ATOM 1630 O O . SER A 1 208 ? -4.044 -1.187 -7.114 1.00 95.62 208 SER A O 1
ATOM 1632 N N . ALA A 1 209 ? -4.599 0.295 -8.724 1.00 96.00 209 ALA A N 1
ATOM 1633 C CA . ALA A 1 209 ? -4.792 -0.699 -9.783 1.00 96.00 209 ALA A CA 1
ATOM 1634 C C . ALA A 1 209 ? -3.541 -1.564 -10.011 1.00 96.00 209 ALA A C 1
ATOM 1636 O O . ALA A 1 209 ? -3.628 -2.794 -10.082 1.00 96.00 209 ALA A O 1
ATOM 1637 N N . LEU A 1 210 ? -2.361 -0.937 -10.074 1.00 96.25 210 LEU A N 1
ATOM 1638 C CA . LEU A 1 210 ? -1.084 -1.631 -10.228 1.00 96.25 210 LEU A CA 1
ATOM 1639 C C . LEU A 1 210 ? -0.869 -2.626 -9.084 1.00 96.25 210 LEU A C 1
ATOM 1641 O O . LEU A 1 210 ? -0.533 -3.782 -9.332 1.00 96.25 210 LEU A O 1
ATOM 1645 N N . LYS A 1 211 ? -1.093 -2.213 -7.832 1.00 96.50 211 LYS A N 1
ATOM 1646 C CA . LYS A 1 211 ? -0.876 -3.078 -6.668 1.00 96.50 211 LYS A CA 1
ATOM 1647 C C . LYS A 1 211 ? -1.780 -4.315 -6.689 1.00 96.50 211 LYS A C 1
ATOM 1649 O O . LYS A 1 211 ? -1.284 -5.424 -6.470 1.00 96.50 211 LYS A O 1
ATOM 1654 N N . VAL A 1 212 ? -3.070 -4.140 -6.981 1.00 97.38 212 VAL A N 1
ATOM 1655 C CA . VAL A 1 212 ? -4.035 -5.249 -7.084 1.00 97.38 212 VAL A CA 1
ATOM 1656 C C . VAL A 1 212 ? -3.648 -6.190 -8.222 1.00 97.38 212 VAL A C 1
ATOM 1658 O O . VAL A 1 212 ? -3.539 -7.397 -8.008 1.00 97.38 212 VAL A O 1
ATOM 1661 N N . ARG A 1 213 ? -3.317 -5.654 -9.402 1.00 96.94 213 ARG A N 1
ATOM 1662 C CA . ARG A 1 213 ? -2.862 -6.456 -10.547 1.00 96.94 213 ARG A CA 1
ATOM 1663 C C . ARG A 1 213 ? -1.622 -7.281 -10.216 1.00 96.94 213 ARG A C 1
ATOM 1665 O O . ARG A 1 213 ? -1.601 -8.487 -10.448 1.00 96.94 213 ARG A O 1
ATOM 1672 N N . LEU A 1 214 ? -0.601 -6.642 -9.650 1.00 97.06 214 LEU A N 1
ATOM 1673 C CA . LEU A 1 214 ? 0.640 -7.306 -9.265 1.00 97.06 214 LEU A CA 1
ATOM 1674 C C . LEU A 1 214 ? 0.387 -8.414 -8.236 1.00 97.06 214 LEU A C 1
ATOM 1676 O O . LEU A 1 214 ? 1.038 -9.449 -8.287 1.00 97.06 214 LEU A O 1
ATOM 1680 N N . SER A 1 215 ? -0.564 -8.246 -7.314 1.00 96.38 215 SER A N 1
ATOM 1681 C CA . SER A 1 215 ? -0.844 -9.250 -6.277 1.00 96.38 215 SER A CA 1
ATOM 1682 C C . SER A 1 215 ? -1.245 -10.632 -6.810 1.00 96.38 215 SER A C 1
ATOM 1684 O O . SER A 1 215 ? -1.035 -11.620 -6.110 1.00 96.38 215 SER A O 1
ATOM 1686 N N . LYS A 1 216 ? -1.740 -10.698 -8.051 1.00 94.94 216 LYS A N 1
ATOM 1687 C CA . LYS A 1 216 ? -2.181 -11.921 -8.736 1.00 94.94 216 LYS A CA 1
ATOM 1688 C C . LYS A 1 216 ? -1.072 -12.613 -9.538 1.00 94.94 216 LYS A C 1
ATOM 1690 O O . LYS A 1 216 ? -1.287 -13.690 -10.076 1.00 94.94 216 LYS A O 1
ATOM 1695 N N . MET A 1 217 ? 0.104 -11.995 -9.630 1.00 96.31 217 MET A N 1
ATOM 1696 C CA . MET A 1 217 ? 1.233 -12.472 -10.429 1.00 96.31 217 MET A CA 1
ATOM 1697 C C . MET A 1 217 ? 2.316 -13.102 -9.550 1.00 96.31 217 MET A C 1
ATOM 1699 O O . MET A 1 217 ? 2.605 -12.632 -8.440 1.00 96.31 217 MET A O 1
ATOM 1703 N N . GLY A 1 218 ? 3.013 -14.101 -10.092 1.00 95.19 218 GLY A N 1
ATOM 1704 C CA . GLY A 1 218 ? 4.238 -14.626 -9.481 1.00 95.19 218 GLY A CA 1
ATOM 1705 C C . GLY A 1 218 ? 5.367 -13.583 -9.480 1.00 95.19 218 GLY A C 1
ATOM 1706 O O . GLY A 1 218 ? 5.415 -12.705 -10.336 1.00 95.19 218 GLY A O 1
ATOM 1707 N N . GLN A 1 219 ? 6.329 -13.668 -8.551 1.00 94.69 219 GLN A N 1
ATOM 1708 C CA . GLN A 1 219 ? 7.392 -12.649 -8.426 1.00 94.69 219 GLN A CA 1
ATOM 1709 C C . GLN A 1 219 ? 8.189 -12.420 -9.722 1.00 94.69 219 GLN A C 1
ATOM 1711 O O . GLN A 1 219 ? 8.450 -11.278 -10.093 1.00 94.69 219 GLN A O 1
ATOM 1716 N N . ARG A 1 220 ? 8.556 -13.493 -10.434 1.00 96.12 220 ARG A N 1
ATOM 1717 C CA . ARG A 1 220 ? 9.280 -13.381 -11.712 1.00 96.12 220 ARG A CA 1
ATOM 1718 C C . ARG A 1 220 ? 8.455 -12.658 -12.776 1.00 96.12 220 ARG A C 1
ATOM 1720 O O . ARG A 1 220 ? 8.988 -11.821 -13.499 1.00 96.12 220 ARG A O 1
ATOM 1727 N N . GLU A 1 221 ? 7.165 -12.966 -12.842 1.00 97.25 221 GLU A N 1
ATOM 1728 C CA . GLU A 1 221 ? 6.223 -12.340 -13.765 1.00 97.25 221 GLU A CA 1
ATOM 1729 C C . GLU A 1 221 ? 6.047 -10.851 -13.451 1.00 97.25 221 GLU A C 1
ATOM 1731 O O . GLU A 1 221 ? 6.175 -10.029 -14.356 1.00 97.25 221 GLU A O 1
ATOM 1736 N N . ARG A 1 222 ? 5.872 -10.487 -12.171 1.00 96.94 222 ARG A N 1
ATOM 1737 C CA . ARG A 1 222 ? 5.806 -9.083 -11.726 1.00 96.94 222 ARG A CA 1
ATOM 1738 C C . ARG A 1 222 ? 7.029 -8.289 -12.156 1.00 96.94 222 ARG A C 1
ATOM 1740 O O . ARG A 1 222 ? 6.889 -7.225 -12.749 1.00 96.94 222 ARG A O 1
ATOM 1747 N N . ILE A 1 223 ? 8.225 -8.815 -11.889 1.00 97.19 223 ILE A N 1
ATOM 1748 C CA . ILE A 1 223 ? 9.490 -8.164 -12.254 1.00 97.19 223 ILE A CA 1
ATOM 1749 C C . ILE A 1 223 ? 9.559 -7.945 -13.772 1.00 97.19 223 ILE A C 1
ATOM 1751 O O . ILE A 1 223 ? 9.871 -6.844 -14.222 1.00 97.19 223 ILE A O 1
ATOM 1755 N N . ALA A 1 224 ? 9.232 -8.969 -14.566 1.00 96.00 224 ALA A N 1
ATOM 1756 C CA . ALA A 1 224 ? 9.243 -8.872 -16.024 1.00 96.00 224 ALA A CA 1
ATOM 1757 C C . ALA A 1 224 ? 8.200 -7.873 -16.557 1.00 96.00 224 ALA A C 1
ATOM 1759 O O . ALA A 1 224 ? 8.487 -7.118 -17.488 1.00 96.00 224 ALA A O 1
ATOM 1760 N N . PHE A 1 225 ? 7.002 -7.855 -15.970 1.00 95.94 225 PHE A N 1
ATOM 1761 C CA . PHE A 1 225 ? 5.943 -6.899 -16.286 1.00 95.94 225 PHE A CA 1
ATOM 1762 C C . PHE A 1 225 ? 6.389 -5.458 -16.005 1.00 95.94 225 PHE A C 1
ATOM 1764 O O . PHE A 1 225 ? 6.316 -4.610 -16.891 1.00 95.94 225 PHE A O 1
ATOM 1771 N N . LEU A 1 226 ? 6.931 -5.199 -14.813 1.00 95.44 226 LEU A N 1
ATOM 1772 C CA . LEU A 1 226 ? 7.367 -3.868 -14.388 1.00 95.44 226 LEU A CA 1
ATOM 1773 C C . LEU A 1 226 ? 8.524 -3.337 -15.236 1.00 95.44 226 LEU A C 1
ATOM 1775 O O . LEU A 1 226 ? 8.473 -2.198 -15.689 1.00 95.44 226 LEU A O 1
ATOM 1779 N N . ILE A 1 227 ? 9.539 -4.163 -15.517 1.00 93.50 227 ILE A N 1
ATOM 1780 C CA . ILE A 1 227 ? 10.650 -3.772 -16.401 1.00 93.50 227 ILE A CA 1
ATOM 1781 C C . ILE A 1 227 ? 10.122 -3.386 -17.785 1.00 93.50 227 ILE A C 1
ATOM 1783 O O . ILE A 1 227 ? 10.504 -2.349 -18.324 1.00 93.50 227 ILE A O 1
ATOM 1787 N N . ARG A 1 228 ? 9.212 -4.186 -18.351 1.00 91.31 228 ARG A N 1
ATOM 1788 C CA . ARG A 1 228 ? 8.606 -3.896 -19.654 1.00 91.31 228 ARG A CA 1
ATOM 1789 C C . ARG A 1 228 ? 7.836 -2.577 -19.639 1.00 91.31 228 ARG A C 1
ATOM 1791 O O . ARG A 1 228 ? 8.030 -1.764 -20.539 1.00 91.31 228 ARG A O 1
ATOM 1798 N N . ASN A 1 229 ? 7.004 -2.344 -18.626 1.00 89.44 229 ASN A N 1
ATOM 1799 C CA . ASN A 1 229 ? 6.268 -1.088 -18.487 1.00 89.44 229 ASN A CA 1
ATOM 1800 C C . ASN A 1 229 ? 7.220 0.111 -18.383 1.00 89.44 229 ASN A C 1
ATOM 1802 O O . ASN A 1 229 ? 7.079 1.075 -19.131 1.00 89.44 229 ASN A O 1
ATOM 1806 N N . ILE A 1 230 ? 8.255 0.027 -17.545 1.00 88.31 230 ILE A N 1
ATOM 1807 C CA . ILE A 1 230 ? 9.223 1.119 -17.359 1.00 88.31 230 ILE A CA 1
ATOM 1808 C C . ILE A 1 230 ? 9.930 1.485 -18.671 1.00 88.31 230 ILE A C 1
ATOM 1810 O O . ILE A 1 230 ? 10.123 2.671 -18.952 1.00 88.31 230 ILE A O 1
ATOM 1814 N N . LEU A 1 231 ? 10.304 0.480 -19.469 1.00 85.38 231 LEU A N 1
ATOM 1815 C CA . LEU A 1 231 ? 11.002 0.678 -20.743 1.00 85.38 231 LEU A CA 1
ATOM 1816 C C . LEU A 1 231 ? 10.091 1.199 -21.866 1.00 85.38 231 LEU A C 1
ATOM 1818 O O . LEU A 1 231 ? 10.582 1.856 -22.780 1.00 85.38 231 LEU A O 1
ATOM 1822 N N . THR A 1 232 ? 8.787 0.915 -21.813 1.00 80.06 232 THR A N 1
ATOM 1823 C CA . THR A 1 232 ? 7.829 1.259 -22.882 1.00 80.06 232 THR A CA 1
ATOM 1824 C C . THR A 1 232 ? 7.070 2.558 -22.635 1.00 80.06 232 THR A C 1
ATOM 1826 O O . THR A 1 232 ? 6.748 3.268 -23.588 1.00 80.06 232 THR A O 1
ATOM 1829 N N . LEU A 1 233 ? 6.791 2.903 -21.375 1.00 66.00 233 LEU A N 1
ATOM 1830 C CA . LEU A 1 233 ? 6.107 4.147 -21.029 1.00 66.00 233 LEU A CA 1
ATOM 1831 C C . LEU A 1 233 ? 6.942 5.354 -21.457 1.00 66.00 233 LEU A C 1
ATOM 1833 O O . LEU A 1 233 ? 8.163 5.279 -21.495 1.00 66.00 233 LEU A O 1
ATOM 1837 N N . ARG A 1 234 ? 6.314 6.501 -21.733 1.00 61.66 234 ARG A N 1
ATOM 1838 C CA . ARG A 1 234 ? 7.013 7.803 -21.772 1.00 61.66 234 ARG A CA 1
ATOM 1839 C C . ARG A 1 234 ? 7.383 8.217 -20.332 1.00 61.66 234 ARG A C 1
ATOM 1841 O O . ARG A 1 234 ? 6.927 7.569 -19.395 1.00 61.66 234 ARG A O 1
ATOM 1848 N N . PRO A 1 235 ? 8.242 9.228 -20.092 1.00 61.03 235 PRO A N 1
ATOM 1849 C CA . PRO A 1 235 ? 8.503 9.710 -18.733 1.00 61.03 235 PRO A CA 1
ATOM 1850 C C . PRO A 1 235 ? 7.236 10.352 -18.145 1.00 61.03 235 PRO A C 1
ATOM 1852 O O . PRO A 1 235 ? 7.024 11.560 -18.285 1.00 61.03 235 PRO A O 1
ATOM 1855 N N . THR A 1 236 ? 6.401 9.517 -17.531 1.00 74.00 236 THR A N 1
ATOM 1856 C CA . THR A 1 236 ? 5.126 9.850 -16.896 1.00 74.00 236 THR A CA 1
ATOM 1857 C C . THR A 1 236 ? 5.154 9.501 -15.404 1.00 74.00 236 THR A C 1
ATOM 1859 O O . THR A 1 236 ? 6.091 8.860 -14.919 1.00 74.00 236 THR A O 1
ATOM 1862 N N . ARG A 1 237 ? 4.126 9.928 -14.663 1.00 75.75 237 ARG A N 1
ATOM 1863 C CA . ARG A 1 237 ? 3.991 9.672 -13.221 1.00 75.75 237 ARG A CA 1
ATOM 1864 C C . ARG A 1 237 ? 3.785 8.180 -12.924 1.00 75.75 237 ARG A C 1
ATOM 1866 O O . ARG A 1 237 ? 4.287 7.682 -11.922 1.00 75.75 237 ARG A O 1
ATOM 1873 N N . GLU A 1 238 ? 3.125 7.450 -13.821 1.00 83.81 238 GLU A N 1
ATOM 1874 C CA . GLU A 1 238 ? 2.927 5.994 -13.752 1.00 83.81 238 GLU A CA 1
ATOM 1875 C C . GLU A 1 238 ? 4.261 5.248 -13.702 1.00 83.81 238 GLU A C 1
ATOM 1877 O O . GLU A 1 238 ? 4.435 4.332 -12.897 1.00 83.81 238 GLU A O 1
ATOM 1882 N N . ARG A 1 239 ? 5.249 5.711 -14.480 1.00 84.56 239 ARG A N 1
ATOM 1883 C CA . ARG A 1 239 ? 6.589 5.115 -14.501 1.00 84.56 239 ARG A CA 1
ATOM 1884 C C . ARG A 1 239 ? 7.282 5.200 -13.137 1.00 84.56 239 ARG A C 1
ATOM 1886 O O . ARG A 1 239 ? 8.010 4.282 -12.769 1.00 84.56 239 ARG A O 1
ATOM 1893 N N . GLU A 1 240 ? 7.072 6.278 -12.376 1.00 84.38 240 GLU A N 1
ATOM 1894 C CA . GLU A 1 240 ? 7.626 6.398 -11.018 1.00 84.38 240 GLU A CA 1
ATOM 1895 C C . GLU A 1 240 ? 7.030 5.333 -10.085 1.00 84.38 240 GLU A C 1
ATOM 1897 O O . GLU A 1 240 ? 7.746 4.743 -9.271 1.00 84.38 240 GLU A O 1
ATOM 1902 N N . TYR A 1 241 ? 5.738 5.031 -10.240 1.00 88.75 241 TYR A N 1
ATOM 1903 C CA . TYR A 1 241 ? 5.066 3.985 -9.472 1.00 88.75 241 TYR A CA 1
ATOM 1904 C C . TYR A 1 241 ? 5.510 2.578 -9.878 1.00 88.75 241 TYR A C 1
ATOM 1906 O O . TYR A 1 241 ? 5.736 1.751 -8.994 1.00 88.75 241 TYR A O 1
ATOM 1914 N N . ASP A 1 242 ? 5.719 2.322 -11.172 1.00 91.50 242 ASP A N 1
ATOM 1915 C CA . ASP A 1 242 ? 6.292 1.055 -11.639 1.00 91.50 242 ASP A CA 1
ATOM 1916 C C . ASP A 1 242 ? 7.718 0.856 -11.115 1.00 91.50 242 ASP A C 1
ATOM 1918 O O . ASP A 1 242 ? 8.064 -0.221 -10.629 1.00 91.50 242 ASP A O 1
ATOM 1922 N N . ALA A 1 243 ? 8.548 1.904 -11.156 1.00 90.31 243 ALA A N 1
ATOM 1923 C CA . ALA A 1 243 ? 9.910 1.860 -10.630 1.00 90.31 243 ALA A CA 1
ATOM 1924 C C . ALA A 1 243 ? 9.926 1.595 -9.119 1.00 90.31 243 ALA A C 1
ATOM 1926 O O . ALA A 1 243 ? 10.721 0.785 -8.640 1.00 90.31 243 ALA A O 1
ATOM 1927 N N . GLN A 1 244 ? 9.021 2.224 -8.366 1.00 90.12 244 GLN A N 1
ATOM 1928 C CA . GLN A 1 244 ? 8.874 1.960 -6.938 1.00 90.12 244 GLN A CA 1
ATOM 1929 C C . GLN A 1 244 ? 8.388 0.528 -6.666 1.00 90.12 244 GLN A C 1
ATOM 1931 O O . GLN A 1 244 ? 8.915 -0.125 -5.768 1.00 90.12 244 GLN A O 1
ATOM 1936 N N . ALA A 1 245 ? 7.415 0.020 -7.427 1.00 93.56 245 ALA A N 1
ATOM 1937 C CA . ALA A 1 245 ? 6.951 -1.361 -7.298 1.00 93.56 245 ALA A CA 1
ATOM 1938 C C . ALA A 1 245 ? 8.063 -2.369 -7.636 1.00 93.56 245 ALA A C 1
ATOM 1940 O O . ALA A 1 245 ? 8.192 -3.392 -6.969 1.00 93.56 245 ALA A O 1
ATOM 1941 N N . LEU A 1 246 ? 8.918 -2.057 -8.615 1.00 94.50 246 LEU A N 1
ATOM 1942 C CA . LEU A 1 246 ? 10.082 -2.876 -8.952 1.00 94.50 246 LEU A CA 1
ATOM 1943 C C . LEU A 1 246 ? 11.134 -2.842 -7.838 1.00 94.50 246 LEU A C 1
ATOM 1945 O O . LEU A 1 246 ? 11.710 -3.876 -7.506 1.00 94.50 246 LEU A O 1
ATOM 1949 N N . ALA A 1 247 ? 11.362 -1.675 -7.232 1.00 90.62 247 ALA A N 1
ATOM 1950 C CA . ALA A 1 247 ? 12.243 -1.543 -6.075 1.00 90.62 247 ALA A CA 1
ATOM 1951 C C . ALA A 1 247 ? 11.728 -2.348 -4.868 1.00 90.62 247 ALA A C 1
ATOM 1953 O O . ALA A 1 247 ? 12.521 -2.953 -4.146 1.00 90.62 247 ALA A O 1
ATOM 1954 N N . ASP A 1 248 ? 10.408 -2.418 -4.685 1.00 90.38 248 ASP A N 1
ATOM 1955 C CA . ASP A 1 248 ? 9.768 -3.200 -3.624 1.00 90.38 248 ASP A CA 1
ATOM 1956 C C . ASP A 1 248 ? 9.972 -4.726 -3.789 1.00 90.38 248 ASP A C 1
ATOM 1958 O O . ASP A 1 248 ? 9.930 -5.450 -2.792 1.00 90.38 248 ASP A O 1
ATOM 1962 N N . GLU A 1 249 ? 10.276 -5.228 -4.997 1.00 91.81 249 GLU A N 1
ATOM 1963 C CA . GLU A 1 249 ? 10.707 -6.627 -5.223 1.00 91.81 249 GLU A CA 1
ATOM 1964 C C . GLU A 1 249 ? 12.132 -6.904 -4.701 1.00 91.81 249 GLU A C 1
ATOM 1966 O O . GLU A 1 249 ? 12.573 -8.056 -4.586 1.00 91.81 249 GLU A O 1
ATOM 1971 N N . GLY A 1 250 ? 12.866 -5.846 -4.352 1.00 88.44 250 GLY A N 1
ATOM 1972 C CA . GLY A 1 250 ? 14.165 -5.904 -3.704 1.00 88.44 250 GLY A CA 1
ATOM 1973 C C . GLY A 1 250 ? 15.211 -6.661 -4.522 1.00 88.44 250 GLY A C 1
ATOM 1974 O O . GLY A 1 250 ? 15.355 -6.492 -5.731 1.00 88.44 250 GLY A O 1
ATOM 1975 N N . ARG A 1 251 ? 15.982 -7.521 -3.846 1.00 88.62 251 ARG A N 1
ATOM 1976 C CA . ARG A 1 251 ? 17.123 -8.225 -4.458 1.00 88.62 251 ARG A CA 1
ATOM 1977 C C . ARG A 1 251 ? 16.733 -9.140 -5.619 1.00 88.62 251 ARG A C 1
ATOM 1979 O O . ARG A 1 251 ? 17.569 -9.383 -6.484 1.00 88.62 251 ARG A O 1
ATOM 1986 N N . ALA A 1 252 ? 15.496 -9.633 -5.649 1.00 90.94 252 ALA A N 1
ATOM 1987 C CA . ALA A 1 252 ? 15.035 -10.526 -6.706 1.00 90.94 252 ALA A CA 1
ATOM 1988 C C . ALA A 1 252 ? 14.973 -9.826 -8.075 1.00 90.94 252 ALA A C 1
ATOM 1990 O O . ALA A 1 252 ? 15.162 -10.478 -9.099 1.00 90.94 252 ALA A O 1
ATOM 1991 N N . ALA A 1 253 ? 14.769 -8.504 -8.101 1.00 92.44 253 ALA A N 1
ATOM 1992 C CA . ALA A 1 253 ? 14.715 -7.725 -9.335 1.00 92.44 253 ALA A CA 1
ATOM 1993 C C . ALA A 1 253 ? 16.094 -7.467 -9.963 1.00 92.44 253 ALA A C 1
ATOM 1995 O O . ALA A 1 253 ? 16.180 -7.214 -11.163 1.00 92.44 253 ALA A O 1
ATOM 1996 N N . VAL A 1 254 ? 17.180 -7.549 -9.184 1.00 91.88 254 VAL A N 1
ATOM 1997 C CA . VAL A 1 254 ? 18.518 -7.090 -9.604 1.00 91.88 254 VAL A CA 1
ATOM 1998 C C . VAL A 1 254 ? 19.020 -7.769 -10.878 1.00 91.88 254 VAL A C 1
ATOM 2000 O O . VAL A 1 254 ? 19.396 -7.042 -11.798 1.00 91.88 254 VAL A O 1
ATOM 2003 N N . PRO A 1 255 ? 18.995 -9.111 -11.011 1.00 93.19 255 PRO A N 1
ATOM 2004 C CA . PRO A 1 255 ? 19.487 -9.755 -12.228 1.00 93.19 255 PRO A CA 1
ATOM 2005 C C . PRO A 1 255 ? 18.700 -9.329 -13.475 1.00 93.19 255 PRO A C 1
ATOM 2007 O O . PRO A 1 255 ? 19.279 -9.109 -14.537 1.00 93.19 255 PRO A O 1
ATOM 2010 N N . ALA A 1 256 ? 17.383 -9.160 -13.337 1.00 93.00 256 ALA A N 1
ATOM 2011 C CA . ALA A 1 256 ? 16.519 -8.749 -14.436 1.00 93.00 256 ALA A CA 1
ATOM 2012 C C . ALA A 1 256 ? 16.757 -7.283 -14.835 1.00 93.00 256 ALA A C 1
ATOM 2014 O O . ALA A 1 256 ? 16.797 -6.979 -16.025 1.00 93.00 256 ALA A O 1
ATOM 2015 N N . ILE A 1 257 ? 16.983 -6.393 -13.860 1.00 90.19 257 ILE A N 1
ATOM 2016 C CA . ILE A 1 257 ? 17.356 -4.991 -14.105 1.00 90.19 257 ILE A CA 1
ATOM 2017 C C . ILE A 1 257 ? 18.689 -4.914 -14.857 1.00 90.19 257 ILE A C 1
ATOM 2019 O O . ILE A 1 257 ? 18.779 -4.218 -15.865 1.00 90.19 257 ILE A O 1
ATOM 2023 N N . VAL A 1 258 ? 19.708 -5.651 -14.402 1.00 91.69 258 VAL A N 1
ATOM 2024 C CA . VAL A 1 258 ? 21.027 -5.687 -15.058 1.00 91.69 258 VAL A CA 1
ATOM 2025 C C . VAL A 1 258 ? 20.901 -6.175 -16.501 1.00 91.69 258 VAL A C 1
ATOM 2027 O O . VAL A 1 258 ? 21.417 -5.530 -17.411 1.00 91.69 258 VAL A O 1
ATOM 2030 N N . SER A 1 259 ? 20.155 -7.259 -16.729 1.00 90.50 259 SER A N 1
ATOM 2031 C CA . SER A 1 259 ? 19.921 -7.782 -18.080 1.00 90.50 259 SER A CA 1
ATOM 2032 C C . SER A 1 259 ? 19.188 -6.778 -18.978 1.00 90.50 259 SER A C 1
ATOM 2034 O O . SER A 1 259 ? 19.540 -6.618 -20.146 1.00 90.50 259 SER A O 1
ATOM 2036 N N . ALA A 1 260 ? 18.190 -6.068 -18.447 1.00 88.94 260 ALA A N 1
ATOM 2037 C CA . ALA A 1 260 ? 17.466 -5.043 -19.192 1.00 88.94 260 ALA A CA 1
ATOM 2038 C C . ALA A 1 260 ? 18.373 -3.867 -19.588 1.00 88.94 260 ALA A C 1
ATOM 2040 O O . ALA A 1 260 ? 18.338 -3.426 -20.734 1.00 88.94 260 ALA A O 1
ATOM 2041 N N . LEU A 1 261 ? 19.226 -3.404 -18.669 1.00 85.81 261 LEU A N 1
ATOM 2042 C CA . LEU A 1 261 ? 20.207 -2.349 -18.934 1.00 85.81 261 LEU A CA 1
ATOM 2043 C C . LEU A 1 261 ? 21.213 -2.752 -20.018 1.00 85.81 261 LEU A C 1
ATOM 2045 O O . LEU A 1 261 ? 21.509 -1.946 -20.896 1.00 85.81 261 LEU A O 1
ATOM 2049 N N . GLN A 1 262 ? 21.699 -3.995 -19.988 1.00 87.62 262 GLN A N 1
ATOM 2050 C CA . GLN A 1 262 ? 22.600 -4.528 -21.015 1.00 87.62 262 GLN A CA 1
ATOM 2051 C C . GLN A 1 262 ? 21.939 -4.543 -22.397 1.00 87.62 262 GLN A C 1
ATOM 2053 O O . GLN A 1 262 ? 22.517 -4.036 -23.351 1.00 87.62 262 GLN A O 1
ATOM 2058 N N . LYS A 1 263 ? 20.692 -5.020 -22.502 1.00 85.69 263 LYS A N 1
ATOM 2059 C CA . LYS A 1 263 ? 19.951 -5.017 -23.777 1.00 85.69 263 LYS A CA 1
ATOM 2060 C C . LYS A 1 263 ? 19.781 -3.612 -24.345 1.00 85.69 263 LYS A C 1
ATOM 2062 O O . LYS A 1 263 ? 20.006 -3.402 -25.533 1.00 85.69 263 LYS A O 1
ATOM 2067 N N . VAL A 1 264 ? 19.424 -2.655 -23.490 1.00 81.06 264 VAL A N 1
ATOM 2068 C CA . VAL A 1 264 ? 19.301 -1.245 -23.878 1.00 81.06 264 VAL A CA 1
ATOM 2069 C C . VAL A 1 264 ? 20.650 -0.691 -24.350 1.00 81.06 264 VAL A C 1
ATOM 2071 O O . VAL A 1 264 ? 20.712 -0.014 -25.375 1.00 81.06 264 VAL A O 1
ATOM 2074 N N . HIS A 1 265 ? 21.742 -1.011 -23.650 1.00 78.62 265 HIS A N 1
ATOM 2075 C CA . HIS A 1 265 ? 23.093 -0.628 -24.059 1.00 78.62 265 HIS A CA 1
ATOM 2076 C C . HIS A 1 265 ? 23.470 -1.210 -25.433 1.00 78.62 265 HIS A C 1
ATOM 2078 O O . HIS A 1 265 ? 23.941 -0.476 -26.303 1.00 78.62 265 HIS A O 1
ATOM 2084 N N . ASP A 1 266 ? 23.201 -2.494 -25.667 1.00 81.00 266 ASP A N 1
ATOM 2085 C CA . ASP A 1 266 ? 23.498 -3.173 -26.932 1.00 81.00 266 ASP A CA 1
ATOM 2086 C C . ASP A 1 266 ? 22.650 -2.644 -28.097 1.00 81.00 266 ASP A C 1
ATOM 2088 O O . ASP A 1 266 ? 23.132 -2.525 -29.225 1.00 81.00 266 ASP A O 1
ATOM 2092 N N . GLU A 1 267 ? 21.380 -2.311 -27.857 1.00 78.44 267 GLU A N 1
ATOM 2093 C CA . GLU A 1 267 ? 20.523 -1.631 -28.837 1.00 78.44 267 GLU A CA 1
ATOM 2094 C C . GLU A 1 267 ? 21.076 -0.262 -29.219 1.00 78.44 267 GLU A C 1
ATOM 2096 O O . GLU A 1 267 ? 21.081 0.092 -30.397 1.00 78.44 267 GLU A O 1
ATOM 2101 N N . ILE A 1 268 ? 21.595 0.495 -28.255 1.00 74.69 268 ILE A N 1
ATOM 2102 C CA . ILE A 1 268 ? 22.214 1.792 -28.534 1.00 74.69 268 ILE A CA 1
ATOM 2103 C C . ILE A 1 268 ? 23.514 1.639 -29.283 1.00 74.69 268 ILE A C 1
ATOM 2105 O O . ILE A 1 268 ? 23.750 2.397 -30.214 1.00 74.69 268 ILE A O 1
ATOM 2109 N N . LYS A 1 269 ? 24.344 0.661 -28.924 1.00 76.06 269 LYS A N 1
ATOM 2110 C CA . LYS A 1 269 ? 25.556 0.380 -29.685 1.00 76.06 269 LYS A CA 1
ATOM 2111 C C . LYS A 1 269 ? 25.192 0.051 -31.136 1.00 76.06 269 LYS A C 1
ATOM 2113 O O . LYS A 1 269 ? 25.729 0.664 -32.048 1.00 76.06 269 LYS A O 1
ATOM 2118 N N . ARG A 1 270 ? 24.213 -0.825 -31.368 1.00 73.50 270 ARG A N 1
ATOM 2119 C CA . ARG A 1 270 ? 23.758 -1.162 -32.729 1.00 73.50 270 ARG A CA 1
ATOM 2120 C C . ARG A 1 270 ? 23.204 0.049 -33.492 1.00 73.50 270 ARG A C 1
ATOM 2122 O O . ARG A 1 270 ? 23.611 0.280 -34.623 1.00 73.50 270 ARG A O 1
ATOM 2129 N N . ASN A 1 271 ? 22.347 0.852 -32.862 1.00 69.69 271 ASN A N 1
ATOM 2130 C CA . ASN A 1 271 ? 21.654 1.972 -33.514 1.00 69.69 271 ASN A CA 1
ATOM 2131 C C . ASN A 1 271 ? 22.471 3.284 -33.559 1.00 69.69 271 ASN A C 1
ATOM 2133 O O . ASN A 1 271 ? 22.165 4.189 -34.337 1.00 69.69 271 ASN A O 1
ATOM 2137 N N . GLY A 1 272 ? 23.493 3.411 -32.713 1.00 51.97 272 GLY A N 1
ATOM 2138 C CA . GLY A 1 272 ? 24.429 4.535 -32.655 1.00 51.97 272 GLY A CA 1
ATOM 2139 C C . GLY A 1 272 ? 25.570 4.410 -33.665 1.00 51.97 272 GLY A C 1
ATOM 2140 O O . GLY A 1 272 ? 26.050 5.427 -34.157 1.00 51.97 272 GLY A O 1
ATOM 2141 N N . PHE A 1 273 ? 25.944 3.185 -34.055 1.00 42.06 273 PHE A N 1
ATOM 2142 C CA . PHE A 1 273 ? 26.877 2.949 -35.164 1.00 42.06 273 PHE A CA 1
ATOM 2143 C C . PHE A 1 273 ? 26.231 3.170 -36.545 1.00 42.06 273 PHE A C 1
ATOM 2145 O O . PHE A 1 273 ? 26.913 3.586 -37.476 1.00 42.06 273 PHE A O 1
ATOM 2152 N N . THR A 1 274 ? 24.911 3.007 -36.687 1.00 45.28 274 THR A N 1
ATOM 2153 C CA . THR A 1 274 ? 24.206 3.256 -37.962 1.00 45.28 274 THR A CA 1
ATOM 2154 C C . THR A 1 274 ? 24.028 4.736 -38.326 1.00 45.28 274 THR A C 1
ATOM 2156 O O . THR A 1 274 ? 23.557 5.025 -39.419 1.00 45.28 274 THR A O 1
ATOM 2159 N N . LYS A 1 275 ? 24.408 5.688 -37.459 1.00 40.09 275 LYS A N 1
ATOM 2160 C CA . LYS A 1 275 ? 24.369 7.135 -37.768 1.00 40.09 275 LYS A CA 1
ATOM 2161 C C . LYS A 1 275 ? 25.734 7.776 -38.052 1.00 40.09 275 LYS A C 1
ATOM 2163 O O . LYS A 1 275 ? 25.771 8.964 -38.340 1.00 40.09 275 LYS A O 1
ATOM 2168 N N . LEU A 1 276 ? 26.831 7.015 -37.996 1.00 37.28 276 LEU A N 1
ATOM 2169 C CA . LEU A 1 276 ? 28.195 7.521 -38.237 1.00 37.28 276 LEU A CA 1
ATOM 2170 C C . LEU A 1 276 ? 28.987 6.718 -39.290 1.00 37.28 276 LEU A C 1
ATOM 2172 O O . LEU A 1 276 ? 30.172 6.963 -39.470 1.00 37.28 276 LEU A O 1
ATOM 2176 N N . GLY A 1 277 ? 28.353 5.775 -39.994 1.00 33.09 277 GLY A N 1
ATOM 2177 C CA . GLY A 1 277 ? 29.000 4.935 -41.017 1.00 33.09 277 GLY A CA 1
ATOM 2178 C C . GLY A 1 277 ? 28.360 5.019 -42.403 1.00 33.09 277 GLY A C 1
ATOM 2179 O O . GLY A 1 277 ? 28.449 4.063 -43.164 1.00 33.09 277 GLY A O 1
ATOM 2180 N N . GLY A 1 278 ? 27.656 6.112 -42.699 1.00 33.00 278 GLY A N 1
ATOM 2181 C CA . GLY A 1 278 ? 26.842 6.265 -43.904 1.00 33.00 278 GLY A CA 1
ATOM 2182 C C . GLY A 1 278 ? 27.156 7.517 -44.713 1.00 33.00 278 GLY A C 1
ATOM 2183 O O . GLY A 1 278 ? 26.219 8.165 -45.145 1.00 33.00 278 GLY A O 1
ATOM 2184 N N . GLU A 1 279 ? 28.431 7.851 -44.908 1.00 35.59 279 GLU A N 1
ATOM 2185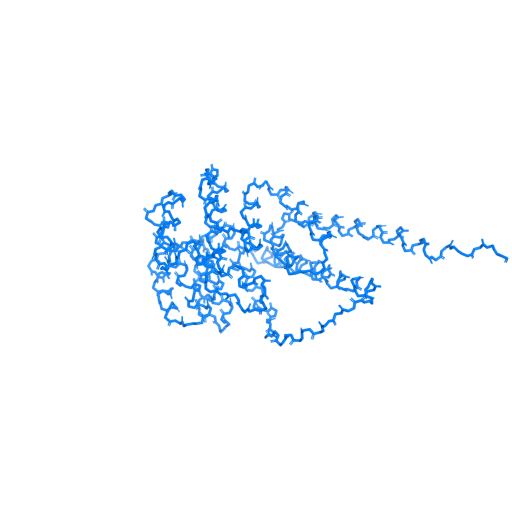 C CA . GLU A 1 279 ? 28.882 8.663 -46.049 1.00 35.59 279 GLU A CA 1
ATOM 2186 C C . GLU A 1 279 ? 30.207 8.089 -46.566 1.00 35.59 279 GLU A C 1
ATOM 2188 O O . GLU A 1 279 ? 31.299 8.500 -46.189 1.00 35.59 279 GLU A O 1
ATOM 2193 N N . LEU A 1 280 ? 30.088 7.079 -47.423 1.00 38.78 280 LEU A N 1
ATOM 2194 C CA . LEU A 1 280 ? 31.066 6.773 -48.459 1.00 38.78 280 LEU A CA 1
ATOM 2195 C C . LEU A 1 280 ? 30.260 6.542 -49.734 1.00 38.78 280 LEU A C 1
ATOM 2197 O O . LEU A 1 280 ? 29.672 5.473 -49.896 1.00 38.78 280 LEU A O 1
ATOM 2201 N N . ASN A 1 281 ? 30.164 7.597 -50.548 1.00 33.34 281 ASN A N 1
ATOM 2202 C CA . ASN A 1 281 ? 30.130 7.616 -52.017 1.00 33.34 281 ASN A CA 1
ATOM 2203 C C . ASN A 1 281 ? 29.323 8.821 -52.525 1.00 33.34 281 ASN A C 1
ATOM 2205 O O . ASN A 1 281 ? 28.111 8.737 -52.724 1.00 33.34 281 ASN A O 1
ATOM 2209 N N . SER A 1 282 ? 30.041 9.910 -52.793 1.00 34.34 282 SER A N 1
ATOM 2210 C CA . SER A 1 282 ? 29.807 10.790 -53.942 1.00 34.34 282 SER A CA 1
ATOM 2211 C C . SER A 1 282 ? 31.159 11.183 -54.509 1.00 34.34 282 SER A C 1
ATOM 2213 O O . SER A 1 282 ? 31.972 11.669 -53.688 1.00 34.34 282 SER A O 1
#

pLDDT: mean 81.09, std 21.53, range [25.66, 98.56]

Secondary structure (DSSP, 8-state):
--HHHHHHHHHHHHHHHHHHHHHHHHHHHHHHHT--S-------------HHHHHHHHHHHHHHHTT-GGGHHHHHHGGG-SSHHHHHHHHHHHHHH---HHHHHHHHHHTT-SSHHHHHHHHHHHHHHHHHH-SSHHHHHHHHHHHHT--HHHHHHHHHHHHHS-PPPPHHHHHHHHHHHHHHHHHHTT---HHHHTTS-GGGSHHHHHHHHHHTS-HHHHHHHHHHHHHHS-S-HHHHHHHHHHHHTGGGGHHHHHHHHHHHHHHHHHHHHTTSS-----

Sequence (282 aa):
MKGARTLIRIGTFIVVILGVISLIGWLQQMAWQKGQGTRTHIKHKKKPIFPQEREVIALLREIANKQDRKRVGLVLKHLDHESEGVRATAALMIGRLGGGIEVENKLTQLSRSSKQDGWAAQIALARLRAEAKSSEPSEQVDIFLKELGISLSRLRQAGWESAITDAPISFETMALRELADMIAKANRRGVDTRAVEDKIPFEVDYPSALKVRLSKMGQRERIAFLIRNILTLRPTREREYDAQALADEGRAAVPAIVSALQKVHDEIKRNGFTKLGGELNS

Foldseek 3Di:
DVVVVVVVVVVVLVVLVVLLVVVLVVLVVVLVVPDPDDDDPPDDPPPPPDPVLVVLLLVLLLCLLVLVLVCLVVLLVQCPPPDLVSVLSSLQSNLSSDDPPSNLVSLVVQLVDPDSNVLSSLLSNQSNVLVVVDPDLQSSVVSSCVSVVHDLVNLLVLLQVVVPDPDDRDSSNVSLQSNLVSLLVCLLVVHDCVVVVVSHPQVSPLLSVLSNVLSNDDLVVLLVVLLVCLVPDRPDPSNVSSSVVNCSSPPVNVVVSVVSVVVVVVVCVVVVVVVVPPDDDD

Radius of gyration: 21.21 Å; chains: 1; bounding box: 50×42×76 Å